Protein 3N7T (pdb70)

Secondary structure (DSSP, 8-state):
---SEEEEE------B-STTS-B--B-HHHHHHHHHHHHHTT-EEEEEESSS---B-SGGGSGGG--HHHHHHHT-SS-HHHHHHHH-PEEGGGS-GGG-SEEEE--STTHHHHGGG-HHHHHHHHHHHHTT-EEEEETTGGGGGGG-B-TTSSBTTTT-EE----HHHHHHTT-HHHHHHTTPPPHHHHHHHTT-EE---SSTTS--EEEETTEEEE-SGGGHHHHHHHHHHHHHHHHT-

Organism: Coccidioides immitis (NCBI:txid5501)

B-factor: mean 28.5, std 10.26, range [14.49, 68.51]

Sequence (241 aa):
PLPRKALLAITSAHPPFWPDGKRTGLFFSEALHPFNELTAAGFEVDVASETGTFGWDEHSLTQEYLSKEDEKVLHSEHNHFMEKMNKQVFKAGDLAPHDYGLMFVCGGHGALYDFPHAKHLQNIAQDIYKRGGVIGAVCHGPAMLPGIHDENGDSVIKDKTVTGFTTKGEIMIKVIDKMREDHLHTIADDMAQTANAEYVPPEDPWDDFCKVDGRIVTGANPQSATNTARDTIKVYEGIVNE

Foldseek 3Di:
DFALAEEEEFFAFWAQFAPVRFTKWFQQLLRVLLVVVSVVVPYHYAYEYQAQHIDHGPVSQDPVNADPVRVCQVPDDVDPSVCRNVPGYYNLQVDDLSNGQEYEFTDIPSCLVAQLPSVSVLVSVLVNVQVPGAYFYEASRCSNQQCNDHPVRAGPQAAEEFEHADPVVCVVSPRVVVCVVVVGDDSCVSCVVSNHHYDADPDRLDQDWDDTQRYIYTYHSSVSNVSSVVNVVNRVVVVVD

Nearest PDB structures (foldseek):
  3n7t-assembly1_A  TM=1.004E+00  e=3.143E-54  Coccidioides immitis
  4lru-assembly1_A  TM=9.770E-01  e=1.937E-34  Candida albicans SC5314
  4qyx-assembly1_A  TM=9.786E-01  e=2.075E-31  Saccharomyces cerevisiae
  1qvz-assembly1_B  TM=9.790E-01  e=3.889E-31  Saccharomyces cerevisiae
  1qvv-assembly1_D-2  TM=9.763E-01  e=9.376E-31  Saccharomyces cerevisiae

CATH classification: 3.40.50.880

Solvent-accessible surface area: 10320 Å² total; per-residue (Å²): 178,21,46,90,53,0,0,0,0,0,0,17,17,71,36,71,7,20,91,93,49,93,108,0,0,0,11,0,5,0,0,4,48,0,16,70,32,1,72,91,29,51,10,122,9,22,0,0,0,32,75,17,86,42,17,42,0,67,36,0,62,58,91,140,41,23,58,95,72,5,84,67,26,31,136,42,91,84,44,151,3,12,58,37,4,104,161,75,31,84,108,1,43,106,27,42,31,121,51,1,0,0,0,0,0,0,0,0,8,0,0,3,66,25,0,38,167,0,138,76,0,13,79,2,0,54,42,0,28,180,84,23,0,0,0,0,0,0,4,0,0,6,1,0,0,37,19,0,75,58,112,126,47,56,10,6,2,87,102,33,44,1,0,0,9,6,42,100,0,0,93,105,37,155,0,16,110,60,1,153,123,45,158,25,114,13,2,21,78,21,4,134,119,14,89,7,93,47,52,67,4,84,85,8,74,59,76,49,29,61,76,40,48,68,2,0,1,0,0,0,15,83,0,0,36,56,0,0,111,30,0,16,142,27,3,55,46,31,60,113,188

Structure (mmCIF, N/CA/C/O backbone):
data_3N7T
#
_entry.id   3N7T
#
_cell.length_a   89.410
_cell.length_b   89.410
_cell.length_c   107.010
_cell.angle_alpha   90.000
_cell.angle_beta   90.000
_cell.angle_gamma   90.000
#
_symmetry.space_group_name_H-M   'P 43 21 2'
#
loop_
_entity.id
_entity.type
_entity.pdbx_description
1 polymer 'Macrophage binding protein'
2 non-polymer 1,2-ETHANEDIOL
3 non-polymer 'CHLORIDE ION'
4 non-polymer 'PHOSPHATE ION'
5 water water
#
loop_
_atom_site.group_PDB
_atom_site.id
_atom_site.type_symbol
_atom_site.label_atom_id
_atom_site.label_alt_id
_atom_site.label_comp_id
_atom_site.label_asym_id
_atom_site.label_entity_id
_atom_site.label_seq_id
_atom_site.pdbx_PDB_ins_code
_atom_site.Cartn_x
_atom_site.Cartn_y
_atom_site.Cartn_z
_atom_site.occupancy
_atom_site.B_iso_or_equiv
_atom_site.auth_seq_id
_atom_site.auth_comp_id
_atom_site.auth_asym_id
_atom_site.auth_atom_id
_atom_site.pdbx_PDB_model_num
ATOM 1 N N . PRO A 1 7 ? 42.422 -8.653 43.522 1.00 41.70 3 PRO A N 1
ATOM 2 C CA . PRO A 1 7 ? 43.507 -7.660 43.392 1.00 40.79 3 PRO A CA 1
ATOM 3 C C . PRO A 1 7 ? 42.991 -6.387 42.709 1.00 38.35 3 PRO A C 1
ATOM 4 O O . PRO A 1 7 ? 42.355 -6.484 41.664 1.00 39.17 3 PRO A O 1
ATOM 8 N N . LEU A 1 8 ? 43.229 -5.217 43.300 1.00 35.75 4 LEU A N 1
ATOM 9 C CA . LEU A 1 8 ? 42.778 -3.963 42.693 1.00 32.65 4 LEU A CA 1
ATOM 10 C C . LEU A 1 8 ? 43.603 -3.648 41.459 1.00 30.81 4 LEU A C 1
ATOM 11 O O . LEU A 1 8 ? 44.823 -3.549 41.575 1.00 31.38 4 LEU A O 1
ATOM 16 N N . PRO A 1 9 ? 42.957 -3.468 40.286 1.00 28.77 5 PRO A N 1
ATOM 17 C CA . PRO A 1 9 ? 43.724 -3.163 39.060 1.00 27.44 5 PRO A CA 1
ATOM 18 C C . PRO A 1 9 ? 44.513 -1.847 39.175 1.00 26.15 5 PRO A C 1
ATOM 19 O O . PRO A 1 9 ? 44.043 -0.895 39.796 1.00 23.84 5 PRO A O 1
ATOM 23 N N . ARG A 1 10 ? 45.706 -1.810 38.586 1.00 25.08 6 ARG A N 1
ATOM 24 C CA . ARG A 1 10 ? 46.514 -0.609 38.572 1.00 24.76 6 ARG A CA 1
ATOM 25 C C . ARG A 1 10 ? 46.038 0.245 37.376 1.00 23.89 6 ARG A C 1
ATOM 26 O O . ARG A 1 10 ? 46.773 0.487 36.413 1.00 23.17 6 ARG A O 1
ATOM 34 N N . LYS A 1 11 ? 44.781 0.685 37.467 1.00 22.58 7 LYS A N 1
ATOM 35 C CA . LYS A 1 11 ? 44.111 1.446 36.412 1.00 22.03 7 LYS A CA 1
ATOM 36 C C . LYS A 1 11 ? 43.195 2.448 37.109 1.00 21.00 7 LYS A C 1
ATOM 37 O O . LYS A 1 11 ? 42.448 2.092 38.044 1.00 20.67 7 LYS A O 1
ATOM 43 N N . ALA A 1 12 ? 43.278 3.693 36.668 1.00 19.22 8 ALA A N 1
ATOM 44 C CA . ALA A 1 12 ? 42.624 4.796 37.337 1.00 19.62 8 ALA A CA 1
ATOM 45 C C . ALA A 1 12 ? 41.555 5.417 36.445 1.00 19.35 8 ALA A C 1
ATOM 46 O O . ALA A 1 12 ? 41.713 5.482 35.211 1.00 20.24 8 ALA A O 1
ATOM 48 N N . LEU A 1 13 ? 40.483 5.889 37.073 1.00 18.42 9 LEU A N 1
ATOM 49 C CA . LEU A 1 13 ? 39.452 6.673 36.371 1.00 18.55 9 LEU A CA 1
ATOM 50 C C . LEU A 1 13 ? 39.653 8.133 36.786 1.00 18.09 9 LEU A C 1
ATOM 51 O O . LEU A 1 13 ? 39.517 8.475 37.975 1.00 17.23 9 LEU A O 1
ATOM 56 N N . LEU A 1 14 ? 40.009 8.976 35.814 1.00 17.93 10 LEU A N 1
ATOM 57 C CA . LEU A 1 14 ? 40.156 10.411 36.039 1.00 17.70 10 LEU A CA 1
ATOM 58 C C . LEU A 1 14 ? 38.805 11.037 35.710 1.00 17.93 10 LEU A C 1
ATOM 59 O O . LEU A 1 14 ? 38.417 11.104 34.536 1.00 17.06 10 LEU A O 1
ATOM 64 N N . ALA A 1 15 ? 38.067 11.440 36.750 1.00 17.51 11 ALA A N 1
ATOM 65 C CA . ALA A 1 15 ? 36.719 11.974 36.602 1.00 17.03 11 ALA A CA 1
ATOM 66 C C . ALA A 1 15 ? 36.756 13.494 36.422 1.00 17.38 11 ALA A C 1
ATOM 67 O O . ALA A 1 15 ? 37.386 14.221 37.222 1.00 16.95 11 ALA A O 1
ATOM 69 N N . ILE A 1 16 ? 36.041 13.981 35.411 1.00 16.39 12 ILE A N 1
ATOM 70 C CA . ILE A 1 16 ? 36.063 15.422 35.089 1.00 16.64 12 ILE A CA 1
ATOM 71 C C . ILE A 1 16 ? 34.634 15.951 34.987 1.00 16.69 12 ILE A C 1
ATOM 72 O O . ILE A 1 16 ? 33.722 15.219 34.605 1.00 16.59 12 ILE A O 1
ATOM 77 N N . THR A 1 17 ? 34.447 17.222 35.335 1.00 17.25 13 THR A N 1
ATOM 78 C CA . THR A 1 17 ? 33.159 17.873 35.172 1.00 18.16 13 THR A CA 1
ATOM 79 C C . THR A 1 17 ? 32.779 18.012 33.684 1.00 19.72 13 THR A C 1
ATOM 80 O O . THR A 1 17 ? 33.648 18.182 32.822 1.00 19.53 13 THR A O 1
ATOM 84 N N . SER A 1 18 ? 31.474 17.916 33.416 1.00 20.90 14 SER A N 1
ATOM 85 C CA . SER A 1 18 ? 30.902 18.095 32.096 1.00 22.54 14 SER A CA 1
ATOM 86 C C . SER A 1 18 ? 30.267 19.478 31.963 1.00 23.53 14 SER A C 1
ATOM 87 O O . SER A 1 18 ? 29.791 19.836 30.888 1.00 24.43 14 SER A O 1
ATOM 90 N N . ALA A 1 19 ? 30.263 20.245 33.049 1.00 23.61 15 ALA A N 1
ATOM 91 C CA . ALA A 1 19 ? 29.639 21.564 33.045 1.00 24.72 15 ALA A CA 1
ATOM 92 C C . ALA A 1 19 ? 30.667 22.659 32.712 1.00 25.53 15 ALA A C 1
ATOM 93 O O . ALA A 1 19 ? 31.818 22.600 33.154 1.00 23.75 15 ALA A O 1
ATOM 95 N N . HIS A 1 20 ? 30.253 23.646 31.912 1.00 26.62 16 HIS A N 1
ATOM 96 C CA . HIS A 1 20 ? 31.134 24.751 31.582 1.00 28.14 16 HIS A CA 1
ATOM 97 C C . HIS A 1 20 ? 30.372 26.061 31.283 1.00 29.00 16 HIS A C 1
ATOM 98 O O . HIS A 1 20 ? 30.516 26.637 30.200 1.00 29.69 16 HIS A O 1
ATOM 105 N N . PRO A 1 21 ? 29.526 26.520 32.229 1.00 28.97 17 PRO A N 1
ATOM 106 C CA . PRO A 1 21 ? 28.739 27.725 31.930 1.00 29.60 17 PRO A CA 1
ATOM 107 C C . PRO A 1 21 ? 29.557 29.004 32.112 1.00 30.12 17 PRO A C 1
ATOM 108 O O . PRO A 1 21 ? 30.582 28.968 32.795 1.00 29.31 17 PRO A O 1
ATOM 112 N N . PRO A 1 22 ? 29.109 30.134 31.513 1.00 31.23 18 PRO A N 1
ATOM 113 C CA . PRO A 1 22 ? 29.628 31.446 31.949 1.00 31.72 18 PRO A CA 1
ATOM 114 C C . PRO A 1 22 ? 29.533 31.534 33.474 1.00 30.56 18 PRO A C 1
ATOM 115 O O . PRO A 1 22 ? 28.506 31.146 34.047 1.00 30.68 18 PRO A O 1
ATOM 119 N N . PHE A 1 23 ? 30.583 32.016 34.137 1.00 30.03 19 PHE A N 1
ATOM 120 C CA . PHE A 1 23 ? 30.682 31.845 35.603 1.00 28.63 19 PHE A CA 1
ATOM 121 C C . PHE A 1 23 ? 31.410 32.985 36.300 1.00 29.68 19 PHE A C 1
ATOM 122 O O . PHE A 1 23 ? 30.917 33.525 37.294 1.00 29.69 19 PHE A O 1
ATOM 130 N N . TRP A 1 24 ? 32.594 33.326 35.788 1.00 30.18 20 TRP A N 1
ATOM 131 C CA . TRP A 1 24 ? 33.472 34.308 36.422 1.00 31.82 20 TRP A CA 1
ATOM 132 C C . TRP A 1 24 ? 32.935 35.749 36.224 1.00 33.83 20 TRP A C 1
ATOM 133 O O . TRP A 1 24 ? 32.188 35.994 35.274 1.00 33.76 20 TRP A O 1
ATOM 144 N N . PRO A 1 25 ? 33.321 36.690 37.111 1.00 35.20 21 PRO A N 1
ATOM 145 C CA . PRO A 1 25 ? 32.855 38.101 36.989 1.00 38.11 21 PRO A CA 1
ATOM 146 C C . PRO A 1 25 ? 33.239 38.788 35.664 1.00 40.32 21 PRO A C 1
ATOM 147 O O . PRO A 1 25 ? 32.497 39.645 35.200 1.00 41.90 21 PRO A O 1
ATOM 151 N N . ASP A 1 26 ? 34.358 38.397 35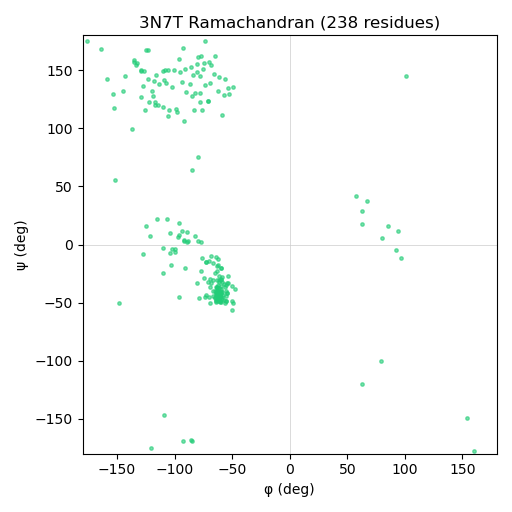.045 1.00 40.69 22 ASP A N 1
ATOM 152 C CA . ASP A 1 26 ? 34.719 38.948 33.744 1.00 42.51 22 ASP A CA 1
ATOM 153 C C . ASP A 1 26 ? 33.942 38.295 32.601 1.00 42.45 22 ASP A C 1
ATOM 154 O O . ASP A 1 26 ? 34.190 38.601 31.450 1.00 43.85 22 ASP A O 1
ATOM 159 N N . GLY A 1 27 ? 33.020 37.387 32.917 1.00 40.98 23 GLY A N 1
ATOM 160 C CA . GLY A 1 27 ? 32.177 36.749 31.901 1.00 40.10 23 GLY A CA 1
ATOM 161 C C . GLY A 1 27 ? 32.655 35.383 31.402 1.00 38.98 23 GLY A C 1
ATOM 162 O O . GLY A 1 27 ? 31.909 34.678 30.715 1.00 38.50 23 GLY A O 1
ATOM 163 N N . LYS A 1 28 ? 33.889 35.007 31.747 1.00 37.59 24 LYS A N 1
ATOM 164 C CA . LYS A 1 28 ? 34.505 33.760 31.238 1.00 36.51 24 LYS A CA 1
ATOM 165 C C . LYS A 1 28 ? 33.818 32.516 31.788 1.00 34.31 24 LYS A C 1
ATOM 166 O O . LYS A 1 28 ? 33.227 32.558 32.874 1.00 32.62 24 LYS A O 1
ATOM 172 N N . ARG A 1 29 ? 33.910 31.417 31.036 1.00 32.89 25 ARG A N 1
ATOM 173 C CA . ARG A 1 29 ? 33.297 30.152 31.431 1.00 31.82 25 ARG A CA 1
ATOM 174 C C . ARG A 1 29 ? 34.159 29.409 32.441 1.00 29.79 25 ARG A C 1
ATOM 175 O O . ARG A 1 29 ? 35.392 29.510 32.422 1.00 29.37 25 ARG A O 1
ATOM 183 N N . THR A 1 30 ? 33.499 28.667 33.318 1.00 27.65 26 THR A N 1
ATOM 184 C CA . THR A 1 30 ? 34.203 27.708 34.136 1.00 25.87 26 THR A CA 1
ATOM 185 C C . THR A 1 30 ? 34.153 26.364 33.391 1.00 24.85 26 THR A C 1
ATOM 186 O O . THR A 1 30 ? 33.792 26.317 32.204 1.00 25.25 26 THR A O 1
ATOM 190 N N . GLY A 1 31 ? 34.556 25.291 34.071 1.00 23.66 27 GLY A N 1
ATOM 191 C CA . GLY A 1 31 ? 34.739 23.976 33.456 1.00 21.86 27 GLY A CA 1
ATOM 192 C C . GLY A 1 31 ? 35.760 23.197 34.259 1.00 21.53 27 GLY A C 1
ATOM 193 O O . GLY A 1 31 ? 35.875 23.383 35.481 1.00 21.43 27 GLY A O 1
ATOM 194 N N . LEU A 1 32 ? 36.498 22.330 33.573 1.00 20.77 28 LEU A N 1
ATOM 195 C CA . LEU A 1 32 ? 37.543 21.519 34.186 1.00 19.94 28 LEU A CA 1
ATOM 196 C C . LEU A 1 32 ? 38.790 22.390 34.384 1.00 20.65 28 LEU A C 1
ATOM 197 O O . LEU A 1 32 ? 39.231 23.062 33.442 1.00 21.33 28 LEU A O 1
ATOM 202 N N . PHE A 1 33 ? 39.361 22.377 35.584 1.00 20.39 29 PHE A N 1
ATOM 203 C CA . PHE A 1 33 ? 40.577 23.128 35.837 1.00 20.82 29 PHE A CA 1
ATOM 204 C C . PHE A 1 33 ? 41.790 22.410 35.235 1.00 20.96 29 PHE A C 1
ATOM 205 O O . PHE A 1 33 ? 42.120 21.299 35.659 1.00 20.14 29 PHE A O 1
ATOM 213 N N . PHE A 1 34 ? 42.447 23.042 34.255 1.00 20.82 30 PHE A N 1
ATOM 214 C CA . PHE A 1 34 ? 43.488 22.375 33.443 1.00 21.57 30 PHE A CA 1
ATOM 215 C C . PHE A 1 34 ? 44.580 21.640 34.253 1.00 21.67 30 PHE A C 1
ATOM 216 O O . PHE A 1 34 ? 44.813 20.434 34.053 1.00 20.12 30 PHE A O 1
ATOM 224 N N . SER A 1 35 ? 45.258 22.365 35.151 1.00 22.08 31 SER A N 1
ATOM 225 C CA . SER A 1 35 ? 46.361 21.761 35.905 1.00 22.92 31 SER A CA 1
ATOM 226 C C . SER A 1 35 ? 45.867 20.643 36.830 1.00 22.29 31 SER A C 1
ATOM 227 O O . SER A 1 35 ? 46.642 19.759 37.192 1.00 21.27 31 SER A O 1
ATOM 230 N N . GLU A 1 36 ? 44.586 20.693 37.217 1.00 21.56 32 GLU A N 1
ATOM 231 C CA . GLU A 1 36 ? 44.024 19.643 38.102 1.00 21.31 32 GLU A CA 1
ATOM 232 C C . GLU A 1 36 ? 43.732 18.315 37.391 1.00 20.85 32 GLU A C 1
ATOM 233 O O . GLU A 1 36 ? 43.447 17.303 38.059 1.00 21.01 32 GLU A O 1
ATOM 239 N N . ALA A 1 37 ? 43.778 18.318 36.055 1.00 20.07 33 ALA A N 1
ATOM 240 C CA . ALA A 1 37 ? 43.732 17.077 35.274 1.00 19.69 33 ALA A CA 1
ATOM 241 C C . ALA A 1 37 ? 45.142 16.626 34.916 1.00 19.78 33 ALA A C 1
ATOM 242 O O . ALA A 1 37 ? 45.486 15.444 35.062 1.00 18.69 33 ALA A O 1
ATOM 244 N N . LEU A 1 38 ? 45.956 17.574 34.461 1.00 19.69 34 LEU A N 1
ATOM 245 C CA . LEU A 1 38 ? 47.299 17.255 33.984 1.00 21.05 34 LEU A CA 1
ATOM 246 C C . LEU A 1 38 ? 48.220 16.707 35.073 1.00 21.06 34 LEU A C 1
ATOM 247 O O . LEU A 1 38 ? 48.899 15.702 34.854 1.00 21.04 34 LEU A O 1
ATOM 252 N N . HIS A 1 39 ? 48.270 17.379 36.222 1.00 21.42 35 HIS A N 1
ATOM 253 C CA . HIS A 1 39 ? 49.199 16.960 37.288 1.00 22.73 35 HIS A CA 1
ATOM 254 C C . HIS A 1 39 ? 48.874 15.576 37.844 1.00 21.21 35 HIS A C 1
ATOM 255 O O . HIS A 1 39 ? 49.772 14.762 37.989 1.00 22.22 35 HIS A O 1
ATOM 262 N N . PRO A 1 40 ? 47.596 15.304 38.179 1.00 20.15 36 PRO A N 1
ATOM 263 C CA . PRO A 1 40 ? 47.274 13.931 38.593 1.00 20.04 36 PRO A CA 1
ATOM 264 C C . PRO A 1 40 ? 47.532 12.899 37.484 1.00 19.71 36 PRO A C 1
ATOM 265 O O . PRO A 1 40 ? 48.016 11.820 37.771 1.00 19.23 36 PRO A O 1
ATOM 269 N N . PHE A 1 41 ? 47.202 13.225 36.238 1.00 19.98 37 PHE A N 1
ATOM 270 C CA . PHE A 1 41 ? 47.530 12.317 35.123 1.00 20.58 37 PHE A CA 1
ATOM 271 C C . PHE A 1 41 ? 49.030 11.981 35.093 1.00 20.96 37 PHE A C 1
ATOM 272 O O . PHE A 1 41 ? 49.397 10.827 34.887 1.00 21.03 37 PHE A O 1
ATOM 280 N N . ASN A 1 42 ? 49.879 12.993 35.270 1.00 21.57 38 ASN A N 1
ATOM 281 C CA . ASN A 1 42 ? 51.328 12.790 35.269 1.00 23.24 38 ASN A CA 1
ATOM 282 C C . ASN A 1 42 ? 51.786 11.884 36.422 1.00 23.29 38 ASN A C 1
ATOM 283 O O . ASN A 1 42 ? 52.593 10.962 36.217 1.00 22.88 38 ASN A O 1
ATOM 288 N N . GLU A 1 43 ? 51.241 12.134 37.616 1.00 22.07 39 GLU A N 1
ATOM 289 C CA . GLU A 1 43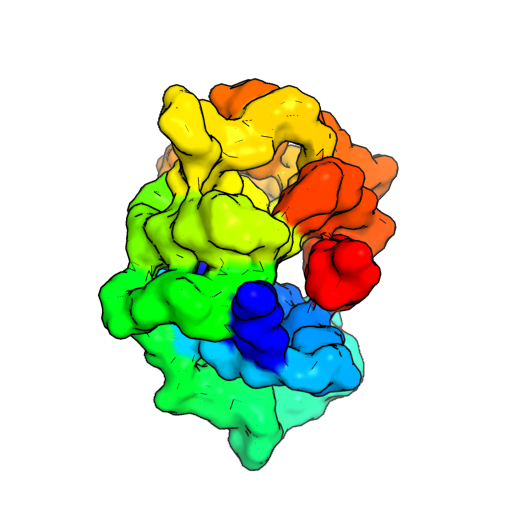 ? 51.584 11.323 38.791 1.00 22.24 39 GLU A CA 1
ATOM 290 C C . GLU A 1 43 ? 51.112 9.872 38.634 1.00 21.43 39 GLU A C 1
ATOM 291 O O . GLU A 1 43 ? 51.862 8.929 38.953 1.00 20.88 39 GLU A O 1
ATOM 297 N N . LEU A 1 44 ? 49.872 9.696 38.171 1.00 19.82 40 LEU A N 1
ATOM 298 C CA . LEU A 1 44 ? 49.337 8.342 37.945 1.00 20.37 40 LEU A CA 1
ATOM 299 C C . LEU A 1 44 ? 50.178 7.568 36.913 1.00 21.73 40 LEU A C 1
ATOM 300 O O . LEU A 1 44 ? 50.522 6.403 37.131 1.00 21.61 40 LEU A O 1
ATOM 305 N N . THR A 1 45 ? 50.504 8.237 35.798 1.00 22.83 41 THR A N 1
ATOM 306 C CA . THR A 1 45 ? 51.329 7.654 34.720 1.00 25.00 41 THR A CA 1
ATOM 307 C C . THR A 1 45 ? 52.719 7.278 35.252 1.00 25.30 41 THR A C 1
ATOM 308 O O . THR A 1 45 ? 53.159 6.149 35.056 1.00 25.28 41 THR A O 1
ATOM 312 N N . ALA A 1 46 ? 53.369 8.202 35.976 1.00 25.71 42 ALA A N 1
ATOM 313 C CA . ALA A 1 46 ? 54.683 7.925 36.586 1.00 27.43 42 AL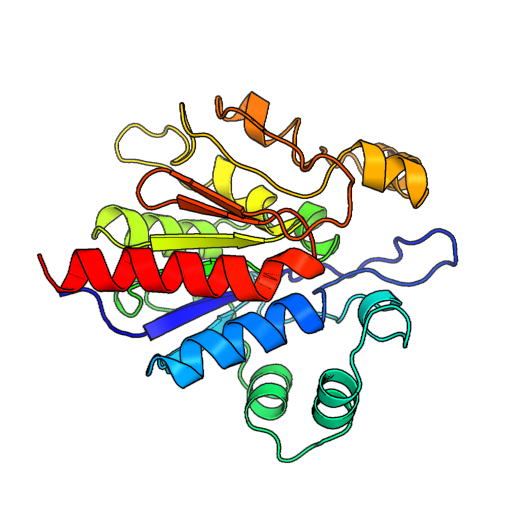A A CA 1
ATOM 314 C C . ALA A 1 46 ? 54.658 6.741 37.547 1.00 27.54 42 ALA A C 1
ATOM 315 O O . ALA A 1 46 ? 55.657 6.052 37.685 1.00 28.90 42 ALA A O 1
ATOM 317 N N . ALA A 1 47 ? 53.510 6.466 38.161 1.00 26.59 43 ALA A N 1
ATOM 318 C CA . ALA A 1 47 ? 53.401 5.337 39.076 1.00 26.54 43 ALA A CA 1
ATOM 319 C C . ALA A 1 47 ? 52.902 4.067 38.372 1.00 26.74 43 ALA A C 1
ATOM 320 O O . ALA A 1 47 ? 52.543 3.106 39.035 1.00 27.60 43 ALA A O 1
ATOM 322 N N . GLY A 1 48 ? 52.855 4.066 37.039 1.00 26.37 44 GLY A N 1
ATOM 323 C CA . GLY A 1 48 ? 52.527 2.842 36.298 1.00 25.50 44 GLY A CA 1
ATOM 324 C C . GLY A 1 48 ? 51.045 2.540 36.090 1.00 24.99 44 GLY A C 1
ATOM 325 O O . GLY A 1 48 ? 50.700 1.402 35.746 1.00 24.54 44 GLY A O 1
ATOM 326 N N . PHE A 1 49 ? 50.170 3.535 36.299 1.00 23.29 45 PHE A N 1
ATOM 327 C CA . PHE A 1 49 ? 48.723 3.344 36.105 1.00 22.67 45 PHE A CA 1
ATOM 328 C C . PHE A 1 49 ? 48.345 3.602 34.657 1.00 23.28 45 PHE A C 1
ATOM 329 O O . PHE A 1 49 ? 48.798 4.572 34.061 1.00 22.49 45 PHE A O 1
ATOM 337 N N . GLU A 1 50 ? 47.471 2.761 34.120 1.00 23.23 46 GLU A N 1
ATOM 338 C CA . GLU A 1 50 ? 46.709 3.149 32.946 1.00 24.07 46 GLU A CA 1
ATOM 339 C C . GLU A 1 50 ? 45.578 4.080 33.406 1.00 22.43 46 GLU A C 1
ATOM 340 O O . GLU A 1 50 ? 45.056 3.926 34.516 1.00 21.79 46 GLU A O 1
ATOM 346 N N . VAL A 1 51 ? 45.232 5.057 32.580 1.00 21.18 47 VAL A N 1
ATOM 347 C CA . VAL A 1 51 ? 44.258 6.085 32.973 1.00 20.37 47 VAL A CA 1
ATOM 348 C C . VAL A 1 51 ? 43.175 6.212 31.893 1.00 20.42 47 VAL A C 1
ATOM 349 O O . VAL A 1 51 ? 43.507 6.369 30.697 1.00 21.03 47 VAL A O 1
ATOM 353 N N . ASP A 1 52 ? 41.902 6.110 32.297 1.00 19.43 48 ASP A N 1
ATOM 354 C CA . ASP A 1 52 ? 40.777 6.515 31.432 1.00 19.36 48 ASP A CA 1
ATOM 355 C C . ASP A 1 52 ? 40.166 7.817 31.961 1.00 19.22 48 ASP A C 1
ATOM 356 O O . ASP A 1 52 ? 39.981 7.981 33.176 1.00 19.74 48 ASP A O 1
ATOM 361 N N . VAL A 1 53 ? 39.816 8.726 31.055 1.00 18.80 49 VAL A N 1
ATOM 362 C CA . VAL A 1 53 ? 39.148 9.972 31.439 1.00 18.39 49 VAL A CA 1
ATOM 363 C C . VAL A 1 53 ? 37.644 9.847 31.130 1.00 19.07 49 VAL A C 1
ATOM 364 O O . VAL A 1 53 ? 37.265 9.385 30.043 1.00 19.10 49 VAL A O 1
ATOM 368 N N . ALA A 1 54 ? 36.782 10.278 32.057 1.00 18.13 50 ALA A N 1
ATOM 369 C CA . ALA A 1 54 ? 35.342 10.234 31.815 1.00 18.03 50 ALA A CA 1
ATOM 370 C C . ALA A 1 54 ? 34.635 11.433 32.418 1.00 18.07 50 ALA A C 1
ATOM 371 O O . ALA A 1 54 ? 34.999 11.899 33.509 1.00 18.13 50 ALA A O 1
ATOM 373 N N . SER A 1 55 ? 33.594 11.902 31.732 1.00 18.14 51 SER A N 1
ATOM 374 C CA . SER A 1 55 ? 32.643 12.834 32.345 1.00 18.87 51 SER A CA 1
ATOM 375 C C . SER A 1 55 ? 31.254 12.199 32.237 1.00 20.19 51 SER A C 1
ATOM 376 O O . SER A 1 55 ? 31.058 11.211 31.486 1.00 20.74 51 SER A O 1
ATOM 379 N N . GLU A 1 56 ? 30.290 12.766 32.960 1.00 20.80 52 GLU A N 1
ATOM 380 C CA . GLU A 1 56 ? 28.942 12.233 32.980 1.00 23.22 52 GLU A CA 1
ATOM 381 C C . GLU A 1 56 ? 28.307 12.195 31.560 1.00 24.16 52 GLU A C 1
ATOM 382 O O . GLU A 1 56 ? 27.550 11.269 31.233 1.00 25.42 52 GLU A O 1
ATOM 388 N N . THR A 1 57 ? 28.667 13.152 30.695 1.00 24.13 53 THR A N 1
ATOM 389 C CA . THR A 1 57 ? 28.104 13.237 29.336 1.00 24.62 53 THR A CA 1
ATOM 390 C C . THR A 1 57 ? 29.064 12.735 28.254 1.00 24.27 53 THR A C 1
ATOM 391 O O . THR A 1 57 ? 28.655 12.463 27.137 1.00 24.93 53 THR A O 1
ATOM 395 N N . GLY A 1 58 ? 30.348 12.634 28.580 1.00 23.28 54 GLY A N 1
ATOM 396 C CA . GLY A 1 58 ? 31.366 12.357 27.580 1.00 21.94 54 GLY A CA 1
ATOM 397 C C . GLY A 1 58 ? 32.018 13.585 26.975 1.00 22.47 54 GLY A C 1
ATOM 398 O O . GLY A 1 58 ? 32.946 13.457 26.173 1.00 22.06 54 GLY A O 1
ATOM 399 N N . THR A 1 59 ? 31.537 14.776 27.337 1.00 22.35 55 THR A N 1
ATOM 400 C CA . THR A 1 59 ? 32.122 16.035 26.855 1.00 23.49 55 THR A CA 1
ATOM 401 C C . THR A 1 59 ? 32.513 16.923 28.059 1.00 23.28 55 THR A C 1
ATOM 402 O O . THR A 1 59 ? 32.103 16.649 29.212 1.00 22.73 55 THR A O 1
ATOM 406 N N . PHE A 1 60 ? 33.280 17.981 27.796 1.00 22.88 56 PHE A N 1
ATOM 407 C CA . PHE A 1 60 ? 33.726 18.917 28.836 1.00 22.88 56 PHE A CA 1
ATOM 408 C C . PHE A 1 60 ? 34.225 20.206 28.170 1.00 23.68 56 PHE A C 1
ATOM 409 O O . PHE A 1 60 ? 34.419 20.238 26.959 1.00 23.61 56 PHE A O 1
ATOM 417 N N . GLY A 1 61 ? 34.447 21.251 28.965 1.00 24.02 57 GLY A N 1
ATOM 418 C CA . GLY A 1 61 ? 35.228 22.390 28.495 1.00 24.75 57 GLY A CA 1
ATOM 419 C C . GLY A 1 61 ? 36.227 22.746 29.584 1.00 24.95 57 GLY A C 1
ATOM 420 O O . GLY A 1 61 ? 35.987 22.460 30.754 1.00 23.50 57 GLY A O 1
ATOM 421 N N . TRP A 1 62 ? 37.342 23.372 29.197 1.00 25.32 58 TRP A N 1
ATOM 422 C CA . TRP A 1 62 ? 38.322 23.863 30.146 1.00 24.91 58 TRP A CA 1
ATOM 423 C C . TRP A 1 62 ? 37.813 25.123 30.858 1.00 25.78 58 TRP A C 1
ATOM 424 O O . TRP A 1 62 ? 37.247 26.035 30.220 1.00 26.28 58 TRP A O 1
ATOM 435 N N . ASP A 1 63 ? 38.031 25.207 32.170 1.00 24.44 59 ASP A N 1
ATOM 436 C CA . ASP A 1 63 ? 37.845 26.488 32.864 1.00 25.44 59 ASP A CA 1
ATOM 437 C C . ASP A 1 63 ? 38.750 27.531 32.202 1.00 27.23 59 ASP A C 1
ATOM 438 O O . ASP A 1 63 ? 39.947 27.300 32.032 1.00 26.89 59 ASP A O 1
ATOM 443 N N . GLU A 1 64 ? 38.184 28.674 31.821 1.00 29.04 60 GLU A N 1
ATOM 444 C CA . GLU A 1 64 ? 38.960 29.665 31.043 1.00 31.40 60 GLU A CA 1
ATOM 445 C C . GLU A 1 64 ? 40.038 30.360 31.872 1.00 31.75 60 GLU A C 1
ATOM 446 O O . GLU A 1 64 ? 41.104 30.662 31.348 1.00 33.12 60 GLU A O 1
ATOM 452 N N . HIS A 1 65 ? 39.802 30.553 33.169 1.00 31.45 61 HIS A N 1
ATOM 453 C CA . HIS A 1 65 ? 40.855 31.107 34.049 1.00 32.48 61 HIS A CA 1
ATOM 454 C C . HIS A 1 65 ? 42.023 30.138 34.207 1.00 32.12 61 HIS A C 1
ATOM 455 O O . HIS A 1 65 ? 43.173 30.576 34.359 1.00 33.17 61 HIS A O 1
ATOM 462 N N . SER A 1 66 ? 41.739 28.831 34.132 1.00 30.12 62 SER A N 1
ATOM 463 C CA . SER A 1 66 ? 42.781 27.802 34.280 1.00 29.01 62 SER A CA 1
ATOM 464 C C . SER A 1 66 ? 43.737 27.780 33.077 1.00 30.02 62 SER A C 1
ATOM 465 O O . SER A 1 66 ? 44.812 27.183 33.143 1.00 29.61 62 SER A O 1
ATOM 468 N N . LEU A 1 67 ? 43.339 28.442 31.994 1.00 31.68 63 LEU A N 1
ATOM 469 C CA . LEU A 1 67 ? 44.167 28.537 30.788 1.00 34.17 63 LEU A CA 1
ATOM 470 C C . LEU A 1 67 ? 44.978 29.848 30.719 1.00 36.64 63 LEU A C 1
ATOM 471 O O . LEU A 1 67 ? 45.616 30.115 29.703 1.00 38.29 63 LEU A O 1
ATOM 476 N N . THR A 1 68 ? 44.946 30.652 31.781 1.00 37.68 64 THR A N 1
ATOM 477 C CA . THR A 1 68 ? 45.719 31.898 31.832 1.00 40.34 64 THR A CA 1
ATOM 478 C C . THR A 1 68 ? 47.052 31.690 32.560 1.00 41.59 64 THR A C 1
ATOM 479 O O . THR A 1 68 ? 47.204 30.741 33.349 1.00 40.10 64 THR A O 1
ATOM 483 N N . GLN A 1 69 ? 48.005 32.590 32.309 1.00 43.95 65 GLN A N 1
ATOM 484 C CA . GLN A 1 69 ? 49.355 32.498 32.885 1.00 45.69 65 GLN A CA 1
ATOM 485 C C . GLN A 1 69 ? 49.341 32.452 34.414 1.00 45.68 65 GLN A C 1
ATOM 486 O O . GLN A 1 69 ? 50.181 31.789 35.015 1.00 46.32 65 GLN A O 1
ATOM 488 N N . GLU A 1 70 ? 48.392 33.143 35.035 1.00 46.15 66 GLU A N 1
ATOM 489 C CA . GLU A 1 70 ? 48.219 33.077 36.485 1.00 47.10 66 GLU A CA 1
ATOM 490 C C . GLU A 1 70 ? 48.076 31.639 37.002 1.00 45.68 66 GLU A C 1
ATOM 491 O O . GLU A 1 70 ? 48.397 31.379 38.155 1.00 45.18 66 GLU A O 1
ATOM 497 N N . TYR A 1 71 ? 47.583 30.717 36.166 1.00 44.75 67 TYR A N 1
ATOM 498 C CA . TYR A 1 71 ? 47.328 29.346 36.625 1.00 43.21 67 TYR A CA 1
ATOM 499 C C . TYR A 1 71 ? 48.069 28.245 35.864 1.00 42.81 67 TYR A C 1
ATOM 500 O O . TYR A 1 71 ? 47.815 27.057 36.094 1.00 40.90 67 TYR A O 1
ATOM 509 N N . LEU A 1 72 ? 48.981 28.636 34.975 1.00 43.64 68 LEU A N 1
ATOM 510 C CA . LEU A 1 72 ? 49.776 27.682 34.194 1.00 44.59 68 LEU A CA 1
ATOM 511 C C . LEU A 1 72 ? 51.253 27.853 34.484 1.00 45.98 68 LEU A C 1
ATOM 512 O O . LEU A 1 72 ? 51.774 28.952 34.385 1.00 47.59 68 LEU A O 1
ATOM 517 N N . SER A 1 73 ? 51.936 26.771 34.822 1.00 46.22 69 SER A N 1
ATOM 518 C CA . SER A 1 73 ? 53.389 26.798 34.916 1.00 47.45 69 SER A CA 1
ATOM 519 C C . SER A 1 73 ? 53.951 26.845 33.506 1.00 48.74 69 SER A C 1
ATOM 520 O O . SER A 1 73 ? 53.191 26.783 32.523 1.00 48.32 69 SER A O 1
ATOM 523 N N . LYS A 1 74 ? 55.278 26.971 33.402 1.00 49.47 70 LYS A N 1
ATOM 524 C CA . LYS A 1 74 ? 55.945 26.938 32.105 1.00 49.97 70 LYS A CA 1
ATOM 525 C C . LYS A 1 74 ? 55.718 25.571 31.457 1.00 48.21 70 LYS A C 1
ATOM 526 O O . LYS A 1 74 ? 55.336 25.492 30.293 1.00 48.56 70 LYS A O 1
ATOM 528 N N . GLU A 1 75 ? 55.941 24.502 32.217 1.00 46.89 71 GLU A N 1
ATOM 529 C CA . GLU A 1 75 ? 55.657 23.145 31.725 1.00 45.61 71 GLU A CA 1
ATOM 530 C C . GLU A 1 75 ? 54.168 22.978 31.291 1.00 43.79 71 GLU A C 1
ATOM 531 O O . GLU A 1 75 ? 53.914 22.497 30.188 1.00 44.09 71 GLU A O 1
ATOM 533 N N . ASP A 1 76 ? 53.213 23.419 32.124 1.00 42.50 72 ASP A N 1
ATOM 534 C CA . ASP A 1 76 ? 51.764 23.364 31.787 1.00 40.94 72 ASP A CA 1
ATOM 535 C C . ASP A 1 76 ? 51.445 23.959 30.406 1.00 41.46 72 ASP A C 1
ATOM 536 O O . ASP A 1 76 ? 50.729 23.345 29.597 1.00 40.01 72 ASP A O 1
ATOM 541 N N . GLU A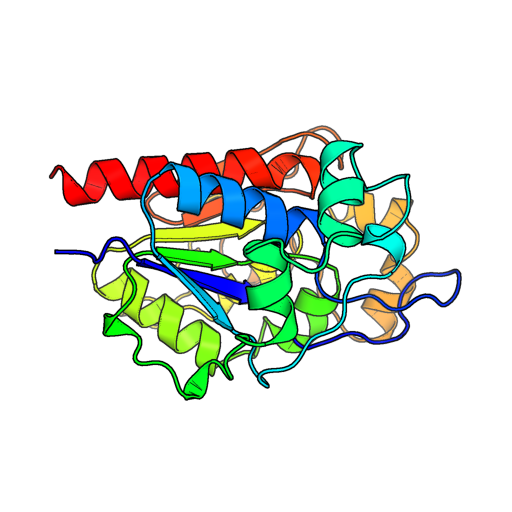 1 77 ? 51.971 25.156 30.139 1.00 42.59 73 GLU A N 1
ATOM 542 C CA . GLU A 1 77 ? 51.698 25.852 28.869 1.00 44.21 73 GLU A CA 1
ATOM 543 C C . GLU A 1 77 ? 52.229 25.094 27.657 1.00 43.40 73 GLU A C 1
ATOM 544 O O . GLU A 1 77 ? 51.559 25.018 26.627 1.00 43.43 73 GLU A O 1
ATOM 550 N N . LYS A 1 78 ? 53.419 24.517 27.790 1.00 43.57 74 LYS A N 1
ATOM 551 C CA . LYS A 1 78 ? 54.012 23.693 26.723 1.00 43.28 74 LYS A CA 1
ATOM 552 C C . LYS A 1 78 ? 53.139 22.476 26.413 1.00 41.59 74 LYS A C 1
ATOM 553 O O . LYS A 1 78 ? 52.915 22.143 25.242 1.00 41.46 74 LYS A O 1
ATOM 555 N N . VAL A 1 79 ? 52.632 21.813 27.457 1.00 39.62 75 VAL A N 1
ATOM 556 C CA . VAL A 1 79 ? 51.690 20.705 27.238 1.00 37.00 75 VAL A CA 1
ATOM 557 C C . VAL A 1 79 ? 50.439 21.218 26.511 1.00 37.35 75 VAL A C 1
ATOM 558 O O . VAL A 1 79 ? 50.013 20.636 25.514 1.00 36.27 75 VAL A O 1
ATOM 562 N N . LEU A 1 80 ? 49.865 22.313 27.008 1.00 38.71 76 LEU A N 1
ATOM 563 C CA . LEU A 1 80 ? 48.614 22.833 26.451 1.00 40.63 76 LEU A CA 1
ATOM 564 C C . LEU A 1 80 ? 48.700 23.085 24.931 1.00 43.85 76 LEU A C 1
ATOM 565 O O . LEU A 1 80 ? 47.777 22.751 24.179 1.00 43.73 76 LEU A O 1
ATOM 570 N N . HIS A 1 81 ? 49.828 23.639 24.486 1.00 47.40 77 HIS A N 1
ATOM 571 C CA . HIS A 1 81 ? 50.002 24.002 23.081 1.00 51.29 77 HIS A CA 1
ATOM 572 C C . HIS A 1 81 ? 50.733 22.923 22.283 1.00 52.52 77 HIS A C 1
ATOM 573 O O . HIS A 1 81 ? 51.240 23.194 21.200 1.00 54.09 77 HIS A O 1
ATOM 580 N N . SER A 1 82 ? 50.781 21.703 22.805 1.00 52.50 78 SER A N 1
ATOM 581 C CA . SER A 1 82 ? 51.417 20.580 22.093 1.00 53.82 78 SER A CA 1
ATOM 582 C C . SER A 1 82 ? 50.402 19.534 21.598 1.00 54.02 78 SER A C 1
ATOM 583 O O . SER A 1 82 ? 49.716 18.885 22.407 1.00 53.69 78 SER A O 1
ATOM 586 N N . GLU A 1 83 ? 50.324 19.333 20.283 1.00 55.35 79 GLU A N 1
ATOM 587 C CA . GLU A 1 83 ? 49.358 18.362 19.711 1.00 54.91 79 GLU A CA 1
ATOM 588 C C . GLU A 1 83 ? 49.664 16.861 19.995 1.00 53.75 79 GLU A C 1
ATOM 589 O O . GLU A 1 83 ? 48.768 16.119 20.451 1.00 52.90 79 GLU A O 1
ATOM 591 N N . HIS A 1 84 ? 50.909 16.431 19.728 1.00 53.15 80 HIS A N 1
ATOM 592 C CA . HIS A 1 84 ? 51.319 15.009 19.880 1.00 50.75 80 HIS A CA 1
ATOM 593 C C . HIS A 1 84 ? 51.333 14.450 21.331 1.00 48.07 80 HIS A C 1
ATOM 594 O O . HIS A 1 84 ? 51.339 13.221 21.540 1.00 48.75 80 HIS A O 1
ATOM 596 N N . ASN A 1 85 ? 51.307 15.340 22.315 1.00 44.09 81 ASN A N 1
ATOM 597 C CA . ASN A 1 85 ? 51.364 14.990 23.732 1.00 39.87 81 ASN A CA 1
ATOM 598 C C . ASN A 1 85 ? 50.281 13.966 24.162 1.00 36.57 81 ASN A C 1
ATOM 599 O O . ASN A 1 85 ? 49.128 14.119 23.784 1.00 34.35 81 ASN A O 1
ATOM 604 N N . HIS A 1 86 ? 50.657 12.942 24.937 1.00 34.09 82 HIS A N 1
ATOM 605 C CA . HIS A 1 86 ? 49.730 11.850 25.285 1.00 32.27 82 HIS A CA 1
ATOM 606 C C . HIS A 1 86 ? 48.537 12.342 26.131 1.00 29.67 82 HIS A C 1
ATOM 607 O O . HIS A 1 86 ? 47.399 11.924 25.888 1.00 28.83 82 HIS A O 1
ATOM 614 N N . PHE A 1 87 ? 48.789 13.222 27.101 1.00 26.83 83 PHE A N 1
ATOM 615 C CA . PHE A 1 87 ? 47.686 13.849 27.858 1.00 25.88 83 PHE A CA 1
ATOM 616 C C . PHE A 1 87 ? 46.691 14.576 26.928 1.00 25.88 83 PHE A C 1
ATOM 617 O O . PHE A 1 87 ? 45.480 14.344 27.015 1.00 24.62 83 PHE A O 1
ATOM 625 N N . MET A 1 88 ? 47.188 15.434 26.034 1.00 26.28 84 MET A N 1
ATOM 626 C CA . MET A 1 88 ? 46.273 16.201 25.182 1.00 27.40 84 MET A CA 1
ATOM 627 C C . MET A 1 88 ? 45.547 15.302 24.187 1.00 27.41 84 MET A C 1
ATOM 628 O O . MET A 1 88 ? 44.401 15.567 23.876 1.00 27.85 84 MET A O 1
ATOM 633 N N . GLU A 1 89 ? 46.192 14.241 23.708 1.00 27.03 85 GLU A N 1
ATOM 634 C CA . GLU A 1 89 ? 45.516 13.297 22.821 1.00 28.73 85 GLU A CA 1
ATOM 635 C C . GLU A 1 89 ? 44.358 12.606 23.540 1.00 26.55 85 GLU A C 1
ATOM 636 O O . GLU A 1 89 ? 43.294 12.392 22.946 1.00 26.62 85 GLU A O 1
ATOM 642 N N . LYS A 1 90 ? 44.575 12.254 24.809 1.00 24.16 86 LYS A N 1
ATOM 643 C CA . LYS A 1 90 ? 43.532 11.629 25.611 1.00 22.96 86 LYS A CA 1
ATOM 644 C C . LYS A 1 90 ? 42.368 12.619 25.805 1.00 22.55 86 LYS A C 1
ATOM 645 O O . LYS A 1 90 ? 41.201 12.277 25.592 1.00 22.00 86 LYS A O 1
ATOM 651 N N . MET A 1 91 ? 42.687 13.848 26.218 1.00 22.00 87 MET A N 1
ATOM 652 C CA . MET A 1 91 ? 41.664 14.858 26.443 1.00 23.12 87 MET A CA 1
ATOM 653 C C . MET A 1 91 ? 40.897 15.216 25.166 1.00 24.71 87 MET A C 1
ATOM 654 O O . MET A 1 91 ? 39.719 15.499 25.234 1.00 24.62 87 MET A O 1
ATOM 659 N N . ASN A 1 92 ? 41.570 15.216 24.017 1.00 25.85 88 ASN A N 1
ATOM 660 C CA . ASN A 1 92 ? 40.918 15.565 22.749 1.00 28.59 88 ASN A CA 1
ATOM 661 C C . ASN A 1 92 ? 40.109 14.421 22.114 1.00 27.88 88 ASN A C 1
ATOM 662 O O . ASN A 1 92 ? 39.122 14.674 21.477 1.00 28.92 88 ASN A O 1
ATOM 667 N N . LYS A 1 93 ? 40.545 13.176 22.278 1.00 27.31 89 LYS A N 1
ATOM 668 C CA . LYS A 1 93 ? 39.958 12.068 21.530 1.00 28.33 89 LYS A CA 1
ATOM 669 C C . LYS A 1 93 ? 39.472 10.865 22.349 1.00 27.53 89 LYS A C 1
ATOM 670 O O . LYS A 1 93 ? 38.905 9.918 21.763 1.00 28.49 89 LYS A O 1
ATOM 676 N N . GLN A 1 94 ? 39.756 10.832 23.652 1.00 25.02 90 GLN A N 1
ATOM 677 C CA . GLN A 1 94 ? 39.522 9.587 24.405 1.00 23.93 90 GLN A CA 1
ATOM 678 C C . GLN A 1 94 ? 38.616 9.765 25.643 1.00 22.71 90 GLN A C 1
ATOM 679 O O . GLN A 1 94 ? 38.600 8.909 26.518 1.00 22.87 90 GLN A O 1
ATOM 685 N N . VAL A 1 95 ? 37.889 10.878 25.733 1.00 21.64 91 VAL A N 1
ATOM 686 C CA . VAL A 1 95 ? 37.040 11.119 26.913 1.00 19.85 91 VAL A CA 1
ATOM 687 C C . VAL A 1 95 ? 35.774 10.267 26.745 1.00 20.33 91 VAL A C 1
ATOM 688 O O . VAL A 1 95 ? 35.046 10.396 25.731 1.00 19.18 91 VAL A O 1
ATOM 692 N N . PHE A 1 96 ? 35.532 9.397 27.728 1.00 18.64 92 PHE A N 1
ATOM 693 C CA . PHE A 1 96 ? 34.359 8.529 27.723 1.00 19.51 92 PHE A CA 1
ATOM 694 C C . PHE A 1 96 ? 33.166 9.145 28.432 1.00 19.60 92 PHE A C 1
ATOM 695 O O . PHE A 1 96 ? 33.314 9.966 29.346 1.00 19.37 92 PHE A O 1
ATOM 703 N N . LYS A 1 97 ? 31.975 8.755 27.992 1.00 19.97 93 LYS A N 1
ATOM 704 C CA . LYS A 1 97 ? 30.773 8.913 28.796 1.00 20.19 93 LYS A CA 1
ATOM 705 C C . LYS A 1 97 ? 30.863 7.907 29.937 1.00 19.75 93 LYS A C 1
ATOM 706 O O . LYS A 1 97 ? 30.998 6.703 29.703 1.00 19.71 93 LYS A O 1
ATOM 712 N N . ALA A 1 98 ? 30.781 8.398 31.168 1.00 18.87 94 ALA A N 1
ATOM 713 C CA . ALA A 1 98 ? 31.066 7.573 32.343 1.00 19.44 94 ALA A CA 1
ATOM 714 C C . ALA A 1 98 ? 30.224 6.292 32.406 1.00 19.72 94 ALA A C 1
ATOM 715 O O . ALA A 1 98 ? 30.727 5.220 32.787 1.00 19.92 94 ALA A O 1
ATOM 717 N N . GLY A 1 99 ? 28.953 6.404 32.038 1.00 20.93 95 GLY A N 1
ATOM 718 C CA . GLY A 1 99 ? 28.026 5.256 32.063 1.00 22.24 95 GLY A CA 1
ATOM 719 C C . GLY A 1 99 ? 28.374 4.080 31.146 1.00 23.68 95 GLY A C 1
ATOM 720 O O . GLY A 1 99 ? 27.873 2.975 31.347 1.00 24.21 95 GLY A O 1
ATOM 721 N N . ASP A 1 100 ? 29.245 4.294 30.153 1.00 23.29 96 ASP A N 1
ATOM 722 C CA . ASP A 1 100 ? 29.662 3.215 29.260 1.00 23.55 96 ASP A CA 1
ATOM 723 C C . ASP A 1 100 ? 30.695 2.275 29.903 1.00 23.53 96 ASP A C 1
ATOM 724 O O . ASP A 1 100 ? 30.853 1.125 29.464 1.00 23.40 96 ASP A O 1
ATOM 729 N N . LEU A 1 101 ? 31.417 2.767 30.912 1.00 22.37 97 LEU A N 1
ATOM 730 C CA . LEU A 1 101 ? 32.602 2.064 31.403 1.00 22.76 97 LEU A CA 1
ATOM 731 C C . LEU A 1 101 ? 32.239 0.967 32.408 1.00 24.11 97 LEU A C 1
ATOM 732 O O . LEU A 1 101 ? 31.272 1.117 33.158 1.00 26.75 97 LEU A O 1
ATOM 737 N N . ALA A 1 102 ? 32.977 -0.137 32.412 1.00 23.12 98 ALA A N 1
ATOM 738 C CA . ALA A 1 102 ? 32.762 -1.200 33.390 1.00 22.97 98 ALA A CA 1
ATOM 739 C C . ALA A 1 102 ? 33.493 -0.855 34.687 1.00 23.39 98 ALA A C 1
ATOM 740 O O . ALA A 1 102 ? 34.725 -0.785 34.692 1.00 22.72 98 ALA A O 1
ATOM 742 N N . PRO A 1 103 ? 32.752 -0.640 35.801 1.00 23.49 99 PRO A N 1
ATOM 743 C CA . PRO A 1 103 ? 33.443 -0.121 37.002 1.00 23.50 99 PRO A CA 1
ATOM 744 C C . PRO A 1 103 ? 34.543 -1.057 37.559 1.00 24.67 99 PRO A C 1
ATOM 745 O O . PRO A 1 103 ? 35.533 -0.565 38.110 1.00 23.84 99 PRO A O 1
ATOM 749 N N . HIS A 1 104 ? 34.388 -2.376 37.393 1.00 25.04 100 HIS A N 1
ATOM 750 C CA . HIS A 1 104 ? 35.376 -3.342 37.929 1.00 27.32 100 HIS A CA 1
ATOM 751 C C . HIS A 1 104 ? 36.785 -3.236 37.307 1.00 26.05 100 HIS A C 1
ATOM 752 O O . HIS A 1 104 ? 37.719 -3.857 37.806 1.00 26.46 100 HIS A O 1
ATOM 759 N N . ASP A 1 105 ? 36.937 -2.464 36.223 1.00 24.55 101 ASP A N 1
ATOM 760 C CA . ASP A 1 105 ? 38.238 -2.254 35.582 1.00 24.28 101 ASP A CA 1
ATOM 761 C C . ASP A 1 105 ? 39.188 -1.334 36.408 1.00 23.29 101 ASP A C 1
ATOM 762 O O . ASP A 1 105 ? 40.383 -1.279 36.128 1.00 23.03 101 ASP A O 1
ATOM 767 N N . TYR A 1 106 ? 38.653 -0.610 37.393 1.00 21.75 102 TYR A N 1
ATOM 768 C CA . TYR A 1 106 ? 39.421 0.423 38.116 1.00 20.40 102 TYR A CA 1
ATOM 769 C C . TYR A 1 106 ? 39.763 0.054 39.552 1.00 20.57 102 TYR A C 1
ATOM 770 O O . TYR A 1 106 ? 38.933 -0.538 40.268 1.00 21.37 102 TYR A O 1
ATOM 779 N N . GLY A 1 107 ? 40.973 0.419 39.980 1.00 19.76 103 GLY A N 1
ATOM 780 C CA . GLY A 1 107 ? 41.342 0.288 41.386 1.00 20.35 103 GLY A CA 1
ATOM 781 C C . GLY A 1 107 ? 41.351 1.603 42.155 1.00 20.20 103 GLY A C 1
ATOM 782 O O . GLY A 1 107 ? 41.489 1.608 43.391 1.00 19.82 103 GLY A O 1
ATOM 783 N N . LEU A 1 108 ? 41.172 2.722 41.442 1.00 18.65 104 LEU A N 1
ATOM 784 C CA . LEU A 1 108 ? 41.244 4.040 42.065 1.00 19.41 104 LEU A CA 1
ATOM 785 C C . LEU A 1 108 ? 40.508 5.042 41.196 1.00 18.15 104 LEU A C 1
ATOM 786 O O . LEU A 1 108 ? 40.534 4.935 39.959 1.00 16.94 104 LEU A O 1
ATOM 791 N N . MET A 1 109 ? 39.811 5.988 41.824 1.00 17.37 105 MET A N 1
ATOM 792 C CA . MET A 1 109 ? 39.282 7.121 41.066 1.00 17.14 105 MET A CA 1
ATOM 793 C C . MET A 1 109 ? 40.006 8.386 41.537 1.00 17.63 105 MET A C 1
ATOM 794 O O . MET A 1 109 ? 40.205 8.578 42.749 1.00 17.26 105 MET A O 1
ATOM 799 N N . PHE A 1 110 ? 40.370 9.258 40.595 1.00 17.14 106 PHE A N 1
ATOM 800 C CA . PHE A 1 110 ? 40.814 10.599 40.965 1.00 17.62 106 PHE A CA 1
ATOM 801 C C . PHE A 1 110 ? 39.843 11.631 40.392 1.00 17.01 106 PHE A C 1
ATOM 802 O O . PHE A 1 110 ? 39.663 11.706 39.176 1.00 17.42 106 PHE A O 1
ATOM 810 N N . VAL A 1 111 ? 39.225 12.412 41.268 1.00 16.71 107 VAL A N 1
ATOM 811 C CA . VAL A 1 111 ? 38.219 13.414 40.882 1.00 16.69 107 VAL A CA 1
ATOM 812 C C . VAL A 1 111 ? 38.845 14.819 40.777 1.00 17.94 107 VAL A C 1
ATOM 813 O O . VAL A 1 111 ? 39.314 15.390 41.789 1.00 16.63 107 VAL A O 1
ATOM 817 N N . CYS A 1 112 ? 38.877 15.346 39.547 1.00 18.50 108 CYS A N 1
ATOM 818 C CA . CYS A 1 112 ? 39.398 16.687 39.255 1.00 19.14 108 CYS 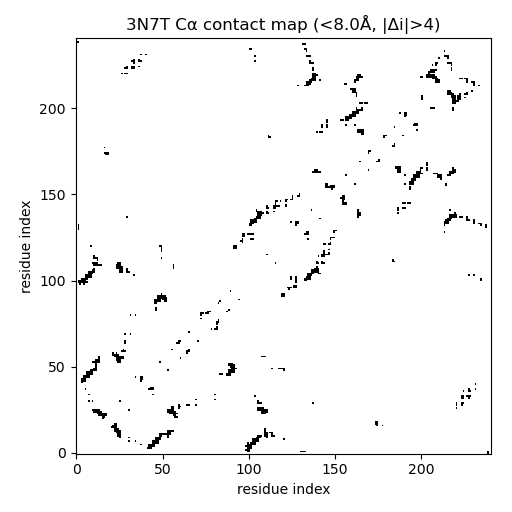A CA 1
ATOM 819 C C . CYS A 1 112 ? 38.411 17.783 39.645 1.00 19.32 108 CYS A C 1
ATOM 820 O O . CYS A 1 112 ? 37.217 17.518 39.798 1.00 19.22 108 CYS A O 1
ATOM 823 N N . GLY A 1 113 ? 38.915 19.014 39.771 1.00 19.36 109 GLY A N 1
ATOM 824 C CA . GLY A 1 113 ? 38.091 20.169 40.144 1.00 19.55 109 GLY A CA 1
ATOM 825 C C . GLY A 1 113 ? 37.875 21.156 38.997 1.00 21.01 109 GLY A C 1
ATOM 826 O O . GLY A 1 113 ? 37.811 20.760 37.812 1.00 20.90 109 GLY A O 1
ATOM 827 N N . GLY A 1 114 ? 37.777 22.438 39.357 1.00 20.69 110 GLY A N 1
ATOM 828 C CA . GLY A 1 114 ? 37.194 23.475 38.513 1.00 21.11 110 GLY A CA 1
ATOM 829 C C . GLY A 1 114 ? 35.792 23.710 39.037 1.00 21.29 110 GLY A C 1
ATOM 830 O O . GLY A 1 114 ? 35.127 22.765 39.498 1.00 20.63 110 GLY A O 1
ATOM 831 N N . HIS A 1 115 ? 35.320 24.954 38.981 1.00 21.20 111 HIS A N 1
ATOM 832 C CA . HIS A 1 115 ? 33.979 25.273 39.496 1.00 21.26 111 HIS A CA 1
ATOM 833 C C . HIS A 1 115 ? 32.842 24.557 38.747 1.00 21.19 111 HIS A C 1
ATOM 834 O O . HIS A 1 115 ? 31.729 24.446 39.275 1.00 21.23 111 HIS A O 1
ATOM 841 N N . GLY A 1 116 ? 33.103 24.053 37.543 1.00 20.34 112 GLY A N 1
ATOM 842 C CA . GLY A 1 116 ? 32.073 23.284 36.841 1.00 19.67 112 GLY A CA 1
ATOM 843 C C . GLY A 1 116 ? 31.547 22.102 37.665 1.00 19.37 112 GLY A C 1
ATOM 844 O O . GLY A 1 116 ? 30.360 21.788 37.591 1.00 19.71 112 GLY A O 1
ATOM 845 N N . ALA A 1 117 ? 32.438 21.474 38.451 1.00 18.41 113 ALA A N 1
ATOM 846 C CA . ALA A 1 117 ? 32.143 20.341 39.359 1.00 18.45 113 ALA A CA 1
ATOM 847 C C . ALA A 1 117 ? 30.937 20.599 40.286 1.00 19.55 113 ALA A C 1
ATOM 848 O O . ALA A 1 117 ? 30.181 19.673 40.595 1.00 20.24 113 ALA A O 1
ATOM 850 N N . LEU A 1 118 ? 30.774 21.849 40.725 1.00 19.88 114 LEU A N 1
ATOM 851 C CA . LEU A 1 118 ? 29.611 22.257 41.541 1.00 21.26 114 LEU A CA 1
ATOM 852 C C . LEU A 1 118 ? 28.278 22.039 40.816 1.00 22.61 114 LEU A C 1
ATOM 853 O O . LEU A 1 118 ? 27.273 21.762 41.466 1.00 21.97 114 LEU A O 1
ATOM 858 N N . TYR A 1 119 ? 28.283 22.151 39.481 1.00 23.22 115 TYR A N 1
ATOM 859 C CA . TYR A 1 119 ? 27.036 22.006 38.701 1.00 24.83 115 TYR A CA 1
ATOM 860 C C . TYR A 1 119 ? 26.617 20.557 38.502 1.00 24.99 115 TYR A C 1
ATOM 861 O O . TYR A 1 119 ? 25.444 20.246 38.666 1.00 27.22 115 TYR A O 1
ATOM 870 N N . ASP A 1 120 ? 27.543 19.676 38.130 1.00 23.54 116 ASP A N 1
ATOM 871 C CA . ASP A 1 120 ? 27.131 18.314 37.770 1.00 23.30 116 ASP A CA 1
ATOM 872 C C . ASP A 1 120 ? 27.532 17.221 38.757 1.00 22.54 116 ASP A C 1
ATOM 873 O O . ASP A 1 120 ? 26.874 16.184 38.792 1.00 23.10 116 ASP A O 1
ATOM 878 N N . PHE A 1 121 ? 28.589 17.420 39.556 1.00 20.75 117 PHE A N 1
ATOM 879 C CA . PHE A 1 121 ? 29.071 16.307 40.419 1.00 20.07 117 PHE A CA 1
ATOM 880 C C . PHE A 1 121 ? 28.070 15.852 41.521 1.00 20.84 117 PHE A C 1
ATOM 881 O O . PHE A 1 121 ? 27.943 14.640 41.762 1.00 20.82 117 PHE A O 1
ATOM 889 N N . PRO A 1 122 ? 27.355 16.801 42.191 1.00 21.41 118 PRO A N 1
ATOM 890 C CA . PRO A 1 122 ? 26.439 16.297 43.235 1.00 22.73 118 PRO A CA 1
ATOM 891 C C . PRO A 1 122 ? 25.456 15.231 42.740 1.00 23.70 118 PRO A C 1
ATOM 892 O O . PRO A 1 122 ? 25.140 14.332 43.488 1.00 23.49 118 PRO A O 1
ATOM 896 N N . HIS A 1 123 ? 25.021 15.318 41.483 1.00 24.46 119 HIS A N 1
ATOM 897 C CA . HIS A 1 123 ? 24.074 14.342 40.919 1.00 26.47 119 HIS A CA 1
ATOM 898 C C . HIS A 1 123 ? 24.644 13.491 39.769 1.00 25.44 119 HIS A C 1
ATOM 899 O O . HIS A 1 123 ? 23.884 12.936 38.955 1.00 25.52 119 HIS A O 1
ATOM 906 N N . ALA A 1 124 ? 25.972 13.382 39.707 1.00 22.71 120 ALA A N 1
ATOM 907 C CA . ALA A 1 124 ? 26.619 12.632 38.613 1.00 22.87 120 ALA A CA 1
ATOM 908 C C . ALA A 1 124 ? 26.544 11.137 38.935 1.00 22.64 120 ALA A C 1
ATOM 909 O O . ALA A 1 124 ? 27.528 10.523 39.344 1.00 21.60 120 ALA A O 1
ATOM 911 N N . LYS A 1 125 ? 25.358 10.556 38.763 1.00 23.92 121 LYS A N 1
ATOM 912 C CA . LYS A 1 125 ? 25.134 9.208 39.254 1.00 24.66 121 LYS A CA 1
ATOM 913 C C . LYS A 1 125 ? 26.019 8.126 38.585 1.00 23.66 121 LYS A C 1
ATOM 914 O O . LYS A 1 125 ? 26.348 7.124 39.226 1.00 23.18 121 LYS A O 1
ATOM 920 N N . HIS A 1 126 ? 26.396 8.303 37.312 1.00 22.75 122 HIS A N 1
ATOM 921 C CA . HIS A 1 126 ? 27.212 7.265 36.650 1.00 22.47 122 HIS A CA 1
ATOM 922 C C . HIS A 1 126 ? 28.644 7.278 37.178 1.00 20.89 122 HIS A C 1
ATOM 923 O O . HIS A 1 126 ? 29.224 6.215 37.486 1.00 20.74 122 HIS A O 1
ATOM 930 N N . LEU A 1 127 ? 29.210 8.475 37.326 1.00 19.34 123 LEU A N 1
ATOM 931 C CA . LEU A 1 127 ? 30.518 8.576 37.980 1.00 18.01 123 LEU A CA 1
ATOM 932 C C . LEU A 1 127 ? 30.463 8.067 39.425 1.00 18.16 123 LEU A C 1
ATOM 933 O O . LEU A 1 127 ? 31.359 7.372 39.860 1.00 18.19 123 LEU A O 1
ATOM 938 N N . GLN A 1 128 ? 29.408 8.416 40.157 1.00 18.54 124 GLN A N 1
ATOM 939 C CA . GLN A 1 128 ? 29.270 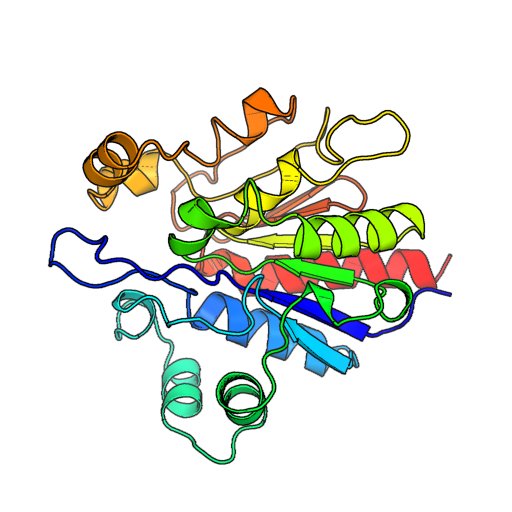7.987 41.552 1.00 19.85 124 GLN A CA 1
ATOM 940 C C . GLN A 1 128 ? 29.157 6.474 41.668 1.00 20.31 124 GLN A C 1
ATOM 941 O O . GLN A 1 128 ? 29.708 5.877 42.588 1.00 20.47 124 GLN A O 1
ATOM 947 N N . ASN A 1 129 ? 28.470 5.854 40.711 1.00 21.06 125 ASN A N 1
ATOM 948 C CA . ASN A 1 129 ? 28.369 4.386 40.679 1.00 21.61 125 ASN A CA 1
ATOM 949 C C . ASN A 1 129 ? 29.747 3.724 40.508 1.00 21.02 125 ASN A C 1
ATOM 950 O O . ASN A 1 129 ? 30.047 2.732 41.191 1.00 21.85 125 ASN A O 1
ATOM 955 N N . ILE A 1 130 ? 30.581 4.270 39.612 1.00 19.38 126 ILE A N 1
ATOM 956 C CA . ILE A 1 130 ? 31.935 3.758 39.397 1.00 18.68 126 ILE A CA 1
ATOM 957 C C . ILE A 1 130 ? 32.733 3.864 40.706 1.00 18.17 126 ILE A C 1
ATOM 958 O O . ILE A 1 130 ? 33.344 2.891 41.153 1.00 18.29 126 ILE A O 1
ATOM 963 N N . ALA A 1 131 ? 32.693 5.035 41.329 1.00 17.87 127 ALA A N 1
ATOM 964 C CA . ALA A 1 131 ? 33.377 5.252 42.626 1.00 18.74 127 ALA A CA 1
ATOM 965 C C . ALA A 1 131 ? 32.874 4.349 43.757 1.00 19.74 127 ALA A C 1
ATOM 966 O O . ALA A 1 131 ? 33.668 3.845 44.541 1.00 19.66 127 ALA A O 1
ATOM 968 N N . GLN A 1 132 ? 31.559 4.139 43.839 1.00 21.55 128 GLN A N 1
ATOM 969 C CA . GLN A 1 132 ? 31.002 3.258 44.874 1.00 24.26 128 GLN A CA 1
ATOM 970 C C . GLN A 1 132 ? 31.525 1.843 44.718 1.00 23.61 128 GLN A C 1
ATOM 971 O O . GLN A 1 132 ? 31.827 1.175 45.717 1.00 24.18 128 GLN A O 1
ATOM 977 N N . ASP A 1 133 ? 31.591 1.387 43.460 1.00 23.31 129 ASP A N 1
ATOM 978 C CA . ASP A 1 133 ? 32.090 0.053 43.145 1.00 23.39 129 ASP A CA 1
ATOM 979 C C . ASP A 1 133 ? 33.575 -0.093 43.496 1.00 22.63 129 ASP A C 1
ATOM 980 O O . ASP A 1 133 ? 33.985 -1.099 44.112 1.00 22.50 129 ASP A O 1
ATOM 985 N N . ILE A 1 134 ? 34.382 0.903 43.119 1.00 20.81 130 ILE A N 1
ATOM 986 C CA . ILE A 1 134 ? 35.805 0.935 43.503 1.00 20.76 130 ILE A CA 1
ATOM 987 C C . ILE A 1 134 ? 35.961 0.837 45.035 1.00 21.70 130 ILE A C 1
ATOM 988 O O . ILE A 1 134 ? 36.741 0.039 45.547 1.00 22.26 130 ILE A O 1
ATOM 993 N N . TYR A 1 135 ? 35.205 1.658 45.756 1.00 21.22 131 TYR A N 1
ATOM 994 C CA . TYR A 1 135 ? 35.349 1.738 47.203 1.00 21.82 131 TYR A CA 1
ATOM 995 C C . TYR A 1 135 ? 34.918 0.412 47.877 1.00 23.93 131 TYR A C 1
ATOM 996 O O . TYR A 1 135 ? 35.568 -0.063 48.824 1.00 23.19 131 TYR A O 1
ATOM 1005 N N . LYS A 1 136 ? 33.833 -0.170 47.365 1.00 24.65 132 LYS A N 1
ATOM 1006 C CA . LYS A 1 136 ? 33.298 -1.444 47.875 1.00 27.89 132 LYS A CA 1
ATOM 1007 C C . LYS A 1 136 ? 34.309 -2.573 47.673 1.00 27.76 132 LYS A C 1
ATOM 1008 O O . LYS A 1 136 ? 34.444 -3.430 48.530 1.00 27.67 132 LYS A O 1
ATOM 1014 N N . ARG A 1 137 ? 35.036 -2.555 46.553 1.00 26.70 133 ARG A N 1
ATOM 1015 C CA . ARG A 1 137 ? 36.085 -3.551 46.333 1.00 26.95 133 ARG A CA 1
ATOM 1016 C C . ARG A 1 137 ? 37.366 -3.248 47.144 1.00 26.63 133 ARG A C 1
ATOM 1017 O O . ARG A 1 137 ? 38.347 -3.955 47.014 1.00 26.75 133 ARG A O 1
ATOM 1025 N N . GLY A 1 138 ? 37.355 -2.191 47.957 1.00 25.52 134 GLY A N 1
ATOM 1026 C CA . GLY A 1 138 ? 38.501 -1.863 48.800 1.00 25.11 134 GLY A CA 1
ATOM 1027 C C . GLY A 1 138 ? 39.481 -0.855 48.203 1.00 23.65 134 GLY A C 1
ATOM 1028 O O . GLY A 1 138 ? 40.569 -0.682 48.734 1.00 24.68 134 GLY A O 1
ATOM 1029 N N . GLY A 1 139 ? 39.106 -0.187 47.114 1.00 22.60 135 GLY A N 1
ATOM 1030 C CA . GLY A 1 139 ? 39.978 0.794 46.446 1.00 20.93 135 GLY A CA 1
ATOM 1031 C C . GLY A 1 139 ? 39.922 2.205 47.019 1.00 20.39 135 GLY A C 1
ATOM 1032 O O . GLY A 1 139 ? 39.368 2.427 48.091 1.00 20.31 135 GLY A O 1
ATOM 1033 N N . VAL A 1 140 ? 40.498 3.167 46.290 1.00 20.36 136 VAL A N 1
ATOM 1034 C CA . VAL A 1 140 ? 40.772 4.516 46.831 1.00 20.25 136 VAL A CA 1
ATOM 1035 C C . VAL A 1 140 ? 40.093 5.596 45.982 1.00 19.22 136 VAL A C 1
ATOM 1036 O O . VAL A 1 140 ? 40.030 5.458 44.772 1.00 18.86 136 VAL A O 1
ATOM 1040 N N . ILE A 1 141 ? 39.582 6.646 46.617 1.00 18.25 137 ILE A N 1
ATOM 1041 C CA . ILE A 1 141 ? 39.058 7.805 45.886 1.00 17.80 137 ILE A CA 1
ATOM 1042 C C . ILE A 1 141 ? 39.825 9.050 46.347 1.00 17.37 137 ILE A C 1
ATOM 1043 O O . ILE A 1 141 ? 39.857 9.364 47.542 1.00 16.27 137 ILE A O 1
ATOM 1048 N N . GLY A 1 142 ? 40.441 9.740 45.392 1.00 16.12 138 GLY A N 1
ATOM 1049 C CA . GLY A 1 142 ? 41.071 11.037 45.655 1.00 16.84 138 GLY A CA 1
ATOM 1050 C C . GLY A 1 142 ? 40.243 12.115 44.964 1.00 16.95 138 GLY A C 1
ATOM 1051 O O . GLY A 1 142 ? 39.615 11.841 43.939 1.00 16.81 138 GLY A O 1
ATOM 1052 N N . ALA A 1 143 ? 40.220 13.325 45.527 1.00 16.15 139 ALA A N 1
ATOM 1053 C CA . ALA A 1 143 ? 39.425 14.420 44.977 1.00 16.94 139 ALA A CA 1
ATOM 1054 C C . ALA A 1 143 ? 40.033 15.767 45.342 1.00 17.96 139 ALA A C 1
ATOM 1055 O O . ALA A 1 143 ? 40.276 16.046 46.520 1.00 17.11 139 ALA A O 1
ATOM 1057 N N . VAL A 1 144 ? 40.215 16.631 44.345 1.00 19.10 140 VAL A N 1
ATOM 1058 C CA . VAL A 1 144 ? 40.806 17.938 44.621 1.00 20.70 140 VAL A CA 1
ATOM 1059 C C . VAL A 1 144 ? 39.841 19.104 44.295 1.00 21.90 140 VAL A C 1
ATOM 1060 O O . VAL A 1 144 ? 39.074 18.998 43.312 1.00 21.30 140 VAL A O 1
ATOM 1064 N N . CYS A 1 145 ? 39.843 20.157 45.171 1.00 23.77 141 CYS A N 1
ATOM 1065 C CA . CYS A 1 145 ? 39.320 21.592 44.873 1.00 24.50 141 CYS A CA 1
ATOM 1066 C C . CYS A 1 145 ? 37.792 21.594 44.995 1.00 22.23 141 CYS A C 1
ATOM 1067 O O . CYS A 1 145 ? 37.260 21.597 46.124 1.00 21.75 141 CYS A O 1
ATOM 1070 N N . HIS A 1 146 ? 37.080 21.539 43.865 1.00 20.70 142 HIS A N 1
ATOM 1071 C CA . HIS A 1 146 ? 35.628 21.340 43.881 1.00 19.71 142 HIS A CA 1
ATOM 1072 C C . HIS A 1 146 ? 35.232 19.880 43.606 1.00 18.48 142 HIS A C 1
ATOM 1073 O O . HIS A 1 146 ? 34.049 19.535 43.674 1.00 17.63 142 HIS A O 1
ATOM 1080 N N . GLY A 1 147 ? 36.216 19.047 43.258 1.00 17.56 143 GLY A N 1
ATOM 1081 C CA . GLY A 1 147 ? 36.003 17.604 43.096 1.00 16.52 143 GLY A CA 1
ATOM 1082 C C . GLY A 1 147 ? 35.226 16.949 44.241 1.00 17.11 143 GLY A C 1
ATOM 1083 O O . GLY A 1 147 ? 34.374 16.084 43.977 1.00 17.39 143 GLY A O 1
ATOM 1084 N N . PRO A 1 148 ? 35.464 17.379 45.515 1.00 16.99 144 PRO A N 1
ATOM 1085 C CA . PRO A 1 148 ? 34.758 16.740 46.649 1.00 17.54 144 PRO A CA 1
ATOM 1086 C C . PRO A 1 148 ? 33.252 16.889 46.617 1.00 18.62 144 PRO A C 1
ATOM 1087 O O . PRO A 1 148 ? 32.566 16.182 47.357 1.00 18.77 144 PRO A O 1
ATOM 1091 N N . ALA A 1 149 ? 32.733 17.765 45.744 1.00 17.83 145 ALA A N 1
ATOM 1092 C CA . ALA A 1 149 ? 31.288 17.881 45.566 1.00 18.85 145 ALA A CA 1
ATOM 1093 C C . ALA A 1 149 ? 30.637 16.568 45.115 1.00 19.27 145 ALA A C 1
ATOM 1094 O O . ALA A 1 149 ? 29.437 16.403 45.290 1.00 19.75 145 ALA A O 1
ATOM 1096 N N . MET A 1 150 ? 31.419 15.642 44.545 1.00 18.45 146 MET A N 1
ATOM 1097 C CA . MET A 1 150 ? 30.892 14.333 44.195 1.00 18.53 146 MET A CA 1
ATOM 1098 C C . MET A 1 150 ? 30.688 13.421 45.422 1.00 19.34 146 MET A C 1
ATOM 1099 O O . MET A 1 150 ? 29.828 12.541 45.410 1.00 20.35 146 MET A O 1
ATOM 1104 N N . LEU A 1 151 ? 31.486 13.616 46.468 1.00 19.13 147 LEU A N 1
ATOM 1105 C CA . LEU A 1 151 ? 31.597 12.605 47.546 1.00 20.12 147 LEU A CA 1
ATOM 1106 C C . LEU A 1 151 ? 30.309 12.313 48.372 1.00 21.12 147 LEU A C 1
ATOM 1107 O O . LEU A 1 151 ? 30.059 11.154 48.771 1.00 21.61 147 LEU A O 1
ATOM 1112 N N . PRO A 1 152 ? 29.491 13.349 48.649 1.00 21.95 148 PRO A N 1
ATOM 1113 C CA . PRO A 1 152 ? 28.242 13.074 49.374 1.00 23.51 148 PRO A CA 1
ATOM 1114 C C . PRO A 1 152 ? 27.369 12.000 48.712 1.00 25.27 148 PRO A C 1
ATOM 1115 O O . PRO A 1 152 ? 26.689 11.220 49.417 1.00 25.68 148 PRO A O 1
ATOM 1119 N N . GLY A 1 153 ? 27.401 11.939 47.378 1.00 24.88 149 GLY A N 1
ATOM 1120 C CA . GLY A 1 153 ? 26.589 10.967 46.642 1.00 25.41 149 GLY A CA 1
ATOM 1121 C C . GLY A 1 153 ? 27.248 9.612 46.415 1.00 25.94 149 GLY A C 1
ATOM 1122 O O . GLY A 1 153 ? 26.674 8.747 45.747 1.00 26.39 149 GLY A O 1
ATOM 1123 N N . ILE A 1 154 ? 28.449 9.419 46.945 1.00 24.48 150 ILE A N 1
ATOM 1124 C CA . ILE A 1 154 ? 29.104 8.111 46.867 1.00 24.91 150 ILE A CA 1
ATOM 1125 C C . ILE A 1 154 ? 28.855 7.411 48.210 1.00 26.81 150 ILE A C 1
ATOM 1126 O O . ILE A 1 154 ? 29.295 7.908 49.261 1.00 25.87 150 ILE A O 1
ATOM 1131 N N . HIS A 1 155 ? 28.140 6.286 48.165 1.00 28.78 151 HIS A N 1
ATOM 1132 C CA . HIS A 1 155 ? 27.622 5.638 49.374 1.00 32.25 151 HIS A CA 1
ATOM 1133 C C . HIS A 1 155 ? 28.308 4.346 49.764 1.00 33.70 151 HIS A C 1
ATOM 1134 O O . HIS A 1 155 ? 28.798 3.614 48.903 1.00 32.86 151 HIS A O 1
ATOM 1141 N N . ASP A 1 156 ? 28.329 4.078 51.076 1.00 35.83 152 ASP A N 1
ATOM 1142 C CA . ASP A 1 156 ? 28.777 2.787 51.596 1.00 38.08 152 ASP A CA 1
ATOM 1143 C C . ASP A 1 156 ? 27.623 1.762 51.582 1.00 40.90 152 ASP A C 1
ATOM 1144 O O . ASP A 1 156 ? 26.559 2.016 51.002 1.00 41.38 152 ASP A O 1
ATOM 1149 N N . GLU A 1 157 ? 27.834 0.614 52.231 1.00 43.72 153 GLU A N 1
ATOM 1150 C CA . GLU A 1 157 ? 26.813 -0.450 52.311 1.00 46.11 153 GLU A CA 1
ATOM 1151 C C . GLU A 1 157 ? 25.521 -0.018 53.026 1.00 47.44 153 GLU A C 1
ATOM 1152 O O . GLU A 1 157 ? 24.444 -0.559 52.764 1.00 49.13 153 GLU A O 1
ATOM 1154 N N . ASN A 1 158 ? 25.626 0.951 53.930 1.00 46.97 154 ASN A N 1
ATOM 1155 C CA . ASN A 1 158 ? 24.466 1.422 54.699 1.00 47.61 154 ASN A CA 1
ATOM 1156 C C . ASN A 1 158 ? 23.729 2.598 54.069 1.00 46.03 154 ASN A C 1
ATOM 1157 O O . ASN A 1 158 ? 22.791 3.125 54.667 1.00 46.49 154 ASN A O 1
ATOM 1162 N N . GLY A 1 159 ? 24.160 3.035 52.883 1.00 43.20 155 GLY A N 1
ATOM 1163 C CA . GLY A 1 159 ? 23.518 4.192 52.236 1.00 40.66 155 GLY A CA 1
ATOM 1164 C C . GLY A 1 159 ? 23.975 5.555 52.769 1.00 37.96 155 GLY A C 1
ATOM 1165 O O . GLY A 1 159 ? 23.416 6.581 52.408 1.00 37.29 155 GLY A O 1
ATOM 1166 N N . ASP A 1 160 ? 24.971 5.563 53.651 1.00 36.16 156 ASP A N 1
ATOM 1167 C CA . ASP A 1 160 ? 25.625 6.813 54.067 1.00 33.73 156 ASP A CA 1
ATOM 1168 C C . ASP A 1 160 ? 26.751 7.189 53.078 1.00 30.74 156 ASP A C 1
ATOM 1169 O O . ASP A 1 160 ? 27.338 6.321 52.461 1.00 30.00 156 ASP A O 1
ATOM 1174 N N . SER A 1 161 ? 27.063 8.474 52.960 1.00 28.66 157 SER A N 1
ATOM 1175 C CA . SER A 1 161 ? 28.252 8.900 52.218 1.00 26.32 157 SER A CA 1
ATOM 1176 C C . SER A 1 161 ? 29.511 8.238 52.767 1.00 25.72 157 SER A C 1
ATOM 1177 O O . SER A 1 161 ? 29.663 8.073 53.981 1.00 25.72 157 SER A O 1
ATOM 1180 N N . VAL A 1 162 ? 30.425 7.885 51.870 1.00 24.53 158 VAL A N 1
ATOM 1181 C CA . VAL A 1 162 ? 31.748 7.366 52.256 1.00 23.75 158 VAL A CA 1
ATOM 1182 C C . VAL A 1 162 ? 32.533 8.360 53.108 1.00 22.96 158 VAL A C 1
ATOM 1183 O O . VAL A 1 162 ? 33.451 7.970 53.812 1.00 23.95 158 VAL A O 1
ATOM 1187 N N . ILE A 1 163 ? 32.185 9.643 53.069 1.00 22.15 159 ILE A N 1
ATOM 1188 C CA . ILE A 1 163 ? 32.860 10.610 53.936 1.00 22.08 159 ILE A CA 1
ATOM 1189 C C . ILE A 1 163 ? 32.204 10.870 55.299 1.00 22.80 159 ILE A C 1
ATOM 1190 O O . ILE A 1 163 ? 32.676 11.716 56.045 1.00 22.74 159 ILE A O 1
ATOM 1195 N N . LYS A 1 164 ? 31.132 10.141 55.627 1.00 23.21 160 LYS A N 1
ATOM 1196 C CA . LYS A 1 164 ? 30.541 10.247 56.974 1.00 24.16 160 LYS A CA 1
ATOM 1197 C C . LYS A 1 164 ? 31.620 10.033 58.040 1.00 24.00 160 LYS A C 1
ATOM 1198 O O . LYS A 1 164 ? 32.367 9.068 57.958 1.00 23.91 160 LYS A O 1
ATOM 1204 N N . ASP A 1 165 ? 31.701 10.949 59.007 1.00 24.14 161 ASP A N 1
ATOM 1205 C CA . ASP A 1 165 ? 32.680 10.907 60.116 1.00 25.81 161 ASP A CA 1
ATOM 1206 C C . ASP A 1 165 ? 34.148 10.989 59.655 1.00 25.39 161 ASP A C 1
ATOM 1207 O O . ASP A 1 165 ? 35.047 10.668 60.422 1.00 26.62 161 ASP A O 1
ATOM 1212 N N . LYS A 1 166 ? 34.384 11.436 58.421 1.00 23.94 162 LYS A N 1
ATOM 1213 C CA . LYS A 1 166 ? 35.763 11.581 57.918 1.00 23.14 162 LYS A CA 1
ATOM 1214 C C . LYS A 1 166 ? 36.185 13.047 57.867 1.00 22.72 162 LYS A C 1
ATOM 1215 O O . LYS A 1 166 ? 35.358 13.938 57.680 1.00 22.00 162 LYS A O 1
ATOM 1221 N N . THR A 1 167 ? 37.473 13.290 58.032 1.00 21.71 163 THR A N 1
ATOM 1222 C CA . THR A 1 167 ? 38.026 14.615 57.827 1.00 21.87 163 THR A CA 1
ATOM 1223 C C . THR A 1 167 ? 38.335 14.810 56.349 1.00 20.35 163 THR A C 1
ATOM 1224 O O . THR A 1 167 ? 39.018 13.972 55.719 1.00 19.96 163 THR A O 1
ATOM 1228 N N . VAL A 1 168 ? 37.833 15.904 55.791 1.00 19.20 164 VAL A N 1
ATOM 1229 C CA . VAL A 1 168 ? 38.084 16.229 54.387 1.00 18.55 164 VAL A CA 1
ATOM 1230 C C . VAL A 1 168 ? 38.446 17.695 54.241 1.00 18.27 164 VAL A C 1
ATOM 1231 O O . VAL A 1 168 ? 38.120 18.517 55.118 1.00 18.81 164 VAL A O 1
ATOM 1235 N N . THR A 1 169 ? 39.142 18.006 53.150 1.00 16.90 165 THR A N 1
ATOM 1236 C CA . THR A 1 169 ? 39.329 19.393 52.761 1.00 17.12 165 THR A CA 1
ATOM 1237 C C . THR A 1 169 ? 38.752 19.656 51.362 1.00 17.18 165 THR A C 1
ATOM 1238 O O . THR A 1 169 ? 38.126 18.758 50.758 1.00 17.20 165 THR A O 1
ATOM 1242 N N . GLY A 1 170 ? 38.959 20.868 50.856 1.00 17.25 166 GLY A N 1
ATOM 1243 C CA . GLY A 1 170 ? 38.428 21.263 49.557 1.00 18.02 166 GLY A CA 1
ATOM 1244 C C . GLY A 1 170 ? 38.403 22.780 49.496 1.00 19.15 166 GLY A C 1
ATOM 1245 O O . GLY A 1 170 ? 38.837 23.462 50.448 1.00 18.68 166 GLY A O 1
ATOM 1246 N N . PHE A 1 171 ? 37.895 23.317 48.393 1.00 18.90 167 PHE A N 1
ATOM 1247 C CA . PHE A 1 171 ? 38.004 24.765 48.161 1.00 19.65 167 PHE A CA 1
ATOM 1248 C C . PHE A 1 171 ? 37.266 25.570 49.235 1.00 20.17 167 PHE A C 1
ATOM 1249 O O . PHE A 1 171 ? 36.124 25.242 49.612 1.00 19.82 167 PHE A O 1
ATOM 1257 N N . THR A 1 172 ? 37.945 26.578 49.781 1.00 19.75 168 THR A N 1
ATOM 1258 C CA . THR A 1 172 ? 37.394 27.326 50.901 1.00 20.01 168 THR A CA 1
ATOM 1259 C C . THR A 1 172 ? 36.279 28.294 50.476 1.00 20.46 168 THR A C 1
ATOM 1260 O O . THR A 1 172 ? 36.245 28.802 49.339 1.00 21.09 168 THR A O 1
ATOM 1264 N N . THR A 1 173 ? 35.368 28.545 51.403 1.00 20.45 169 THR A N 1
ATOM 1265 C CA . THR A 1 173 ? 34.320 29.569 51.204 1.00 21.34 169 THR A CA 1
ATOM 1266 C C . THR A 1 173 ? 34.985 30.965 51.210 1.00 21.13 169 THR A C 1
ATOM 1267 O O . THR A 1 173 ? 34.602 31.843 50.439 1.00 21.20 169 THR A O 1
ATOM 1271 N N . LYS A 1 174 ? 35.999 31.135 52.061 1.00 20.78 170 LYS A N 1
ATOM 1272 C CA . LYS A 1 174 ? 36.857 32.325 52.033 1.00 21.93 170 LYS A CA 1
ATOM 1273 C C . LYS A 1 174 ? 37.362 32.644 50.614 1.00 22.52 170 LYS A C 1
ATOM 1274 O O . LYS A 1 174 ? 37.238 33.780 50.122 1.00 23.15 170 LYS A O 1
ATOM 1280 N N . GLY A 1 175 ? 37.916 31.638 49.946 1.00 21.85 171 GLY A N 1
ATOM 1281 C CA . GLY A 1 175 ? 38.356 31.806 48.557 1.00 23.08 171 GLY A CA 1
ATOM 1282 C C . GLY A 1 175 ? 37.254 32.199 47.579 1.00 23.26 171 GLY A C 1
ATOM 1283 O O . GLY A 1 175 ? 37.490 33.055 46.715 1.00 24.31 171 GLY A O 1
ATOM 1284 N N . GLU A 1 176 ? 36.064 31.599 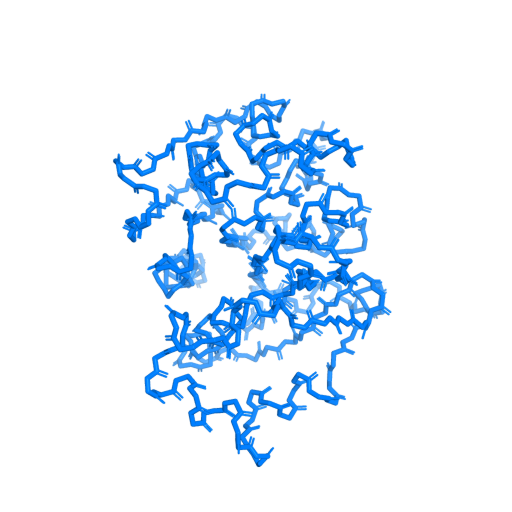47.686 1.00 22.89 172 GLU A N 1
ATOM 1285 C CA . GLU A 1 176 ? 34.923 31.958 46.796 1.00 24.07 172 GLU A CA 1
ATOM 1286 C C . GLU A 1 176 ? 34.539 33.444 46.935 1.00 25.21 172 GLU A C 1
ATOM 1287 O O . GLU A 1 176 ? 34.134 34.111 45.968 1.00 25.58 172 GLU A O 1
ATOM 1293 N N . ILE A 1 177 ? 34.648 33.949 48.161 1.00 25.68 173 ILE A N 1
ATOM 1294 C CA . ILE A 1 177 ? 34.294 35.342 48.449 1.00 26.17 173 ILE A CA 1
ATOM 1295 C C . ILE A 1 177 ? 35.386 36.248 47.886 1.00 27.53 173 ILE A C 1
ATOM 1296 O O . ILE A 1 177 ? 35.097 37.253 47.224 1.00 28.35 173 ILE A O 1
ATOM 1301 N N . MET A 1 178 ? 36.641 35.882 48.130 1.00 27.44 174 MET A N 1
ATOM 1302 C CA . MET A 1 178 ? 37.778 36.673 47.659 1.00 29.33 174 MET A CA 1
ATOM 1303 C C . MET A 1 178 ? 37.822 36.824 46.136 1.00 29.75 174 MET A C 1
ATOM 1304 O O . MET A 1 178 ? 38.154 37.892 45.644 1.00 30.81 174 MET A O 1
ATOM 1309 N N . ILE A 1 179 ? 37.504 35.753 45.405 1.00 28.29 175 ILE A N 1
ATOM 1310 C CA . ILE A 1 179 ? 37.517 35.784 43.927 1.00 28.53 175 ILE A CA 1
ATOM 1311 C C . ILE A 1 179 ? 36.170 36.209 43.355 1.00 28.66 175 ILE A C 1
ATOM 1312 O O . ILE A 1 179 ? 35.981 36.229 42.140 1.00 29.11 175 ILE A O 1
ATOM 1317 N N . LYS A 1 180 ? 35.231 36.531 44.241 1.00 28.66 176 LYS A N 1
ATOM 1318 C CA . LYS A 1 180 ? 33.994 37.201 43.856 1.00 30.25 176 LYS A CA 1
ATOM 1319 C C . LYS A 1 180 ? 33.077 36.344 42.988 1.00 29.76 176 LYS A C 1
ATOM 1320 O O . LYS A 1 180 ? 32.408 36.858 42.082 1.00 30.85 176 LYS A O 1
ATOM 1326 N N . VAL A 1 181 ? 33.028 35.039 43.281 1.00 28.28 177 VAL A N 1
ATOM 1327 C CA . VAL A 1 181 ? 32.100 34.137 42.600 1.00 26.98 177 VAL A CA 1
ATOM 1328 C C . VAL A 1 181 ? 30.985 33.669 43.536 1.00 27.23 177 VAL A C 1
ATOM 1329 O O . VAL A 1 181 ? 30.075 32.963 43.107 1.00 27.31 177 VAL A O 1
ATOM 1333 N N . ILE A 1 182 ? 31.037 34.071 44.809 1.00 26.94 178 ILE A N 1
ATOM 1334 C CA . ILE A 1 182 ? 30.023 33.613 45.762 1.00 27.03 178 ILE A CA 1
ATOM 1335 C C . ILE A 1 182 ? 28.611 34.071 45.338 1.00 27.86 178 ILE A C 1
ATOM 1336 O O . ILE A 1 182 ? 27.660 33.312 45.484 1.00 26.77 178 ILE A O 1
ATOM 1341 N N . ASP A 1 183 ? 28.485 35.285 44.788 1.00 29.21 179 ASP A N 1
ATOM 1342 C CA . ASP A 1 183 ? 27.157 35.789 44.357 1.00 30.63 179 ASP A CA 1
ATOM 1343 C C . ASP A 1 183 ? 26.585 34.886 43.257 1.00 30.45 179 ASP A C 1
ATOM 1344 O O . ASP A 1 183 ? 25.404 34.497 43.301 1.00 31.04 179 ASP A O 1
ATOM 1349 N N . LYS A 1 184 ? 27.422 34.538 42.275 1.00 29.52 180 LYS A N 1
ATOM 1350 C CA . LYS A 1 184 ? 26.997 33.666 41.176 1.00 29.04 180 LYS A CA 1
ATOM 1351 C C . LYS A 1 184 ? 26.622 32.284 41.689 1.00 28.18 180 LYS A C 1
ATOM 1352 O O . LYS A 1 184 ? 25.638 31.704 41.239 1.00 28.09 180 LYS A O 1
ATOM 1358 N N . MET A 1 185 ? 27.413 31.752 42.628 1.00 26.63 181 MET A N 1
ATOM 1359 C CA . MET A 1 185 ? 27.121 30.435 43.203 1.00 26.30 181 MET A CA 1
ATOM 1360 C C . MET A 1 185 ? 25.725 30.428 43.856 1.00 27.27 181 MET A C 1
ATOM 1361 O O . MET A 1 185 ? 24.916 29.509 43.629 1.00 27.68 181 MET A O 1
ATOM 1366 N N . ARG A 1 186 ? 25.441 31.452 44.655 1.00 28.46 182 ARG A N 1
ATOM 1367 C CA . ARG A 1 186 ? 24.118 31.578 45.286 1.00 30.01 182 ARG A CA 1
ATOM 1368 C C . ARG A 1 186 ? 23.003 31.733 44.248 1.00 31.71 182 ARG A C 1
ATOM 1369 O O . ARG A 1 186 ? 21.962 31.097 44.374 1.00 32.42 182 ARG A O 1
ATOM 1377 N N . GLU A 1 187 ? 23.249 32.534 43.211 1.00 33.31 183 GLU A N 1
ATOM 1378 C CA . GLU A 1 187 ? 22.274 32.741 42.130 1.00 36.37 183 GLU A CA 1
ATOM 1379 C C . GLU A 1 187 ? 21.927 31.392 41.462 1.00 36.04 183 GLU A C 1
ATOM 1380 O O . GLU A 1 187 ? 20.759 31.113 41.189 1.00 36.15 183 GLU A O 1
ATOM 1386 N N . ASP A 1 188 ? 22.940 30.541 41.251 1.00 34.71 184 ASP A N 1
ATOM 1387 C CA . ASP A 1 188 ? 22.728 29.248 40.608 1.00 35.28 184 ASP A CA 1
ATOM 1388 C C . ASP A 1 188 ? 22.398 28.119 41.588 1.00 35.24 184 ASP A C 1
ATOM 1389 O O . ASP A 1 188 ? 22.397 26.944 41.205 1.00 34.63 184 ASP A O 1
ATOM 1394 N N . HIS A 1 189 ? 22.135 28.472 42.842 1.00 35.72 185 HIS A N 1
ATOM 1395 C CA . HIS A 1 189 ? 21.799 27.487 43.889 1.00 36.79 185 HIS A CA 1
ATOM 1396 C C . HIS A 1 189 ? 22.876 26.412 44.101 1.00 35.13 185 HIS A C 1
ATOM 1397 O O . HIS A 1 189 ? 22.582 25.223 44.281 1.00 34.82 185 HIS A O 1
ATOM 1404 N N . LEU A 1 190 ? 24.132 26.839 44.094 1.00 33.66 186 LEU A N 1
ATOM 1405 C CA . LEU A 1 190 ? 25.228 25.909 44.326 1.00 32.45 186 LEU A CA 1
ATOM 1406 C C . LEU A 1 190 ? 25.585 25.984 45.803 1.00 32.73 186 LEU A C 1
ATOM 1407 O O . LEU A 1 190 ? 25.433 27.026 46.424 1.00 34.11 186 LEU A O 1
ATOM 1412 N N . HIS A 1 191 ? 26.041 24.877 46.369 1.00 32.06 187 HIS A N 1
ATOM 1413 C CA . HIS A 1 191 ? 26.487 24.868 47.755 1.00 31.75 187 HIS A CA 1
ATOM 1414 C C . HIS A 1 191 ? 28.003 24.932 47.758 1.00 29.56 187 HIS A C 1
ATOM 1415 O O . HIS A 1 191 ? 28.662 24.425 46.835 1.00 30.05 187 HIS A O 1
ATOM 1422 N N . THR A 1 192 ? 28.564 25.528 48.797 1.00 26.88 188 THR A N 1
ATOM 1423 C CA . THR A 1 192 ? 30.010 25.513 48.968 1.00 24.15 188 THR A CA 1
ATOM 1424 C C . THR A 1 192 ? 30.445 24.110 49.330 1.00 22.75 188 THR A C 1
ATOM 1425 O O . THR A 1 192 ? 29.660 23.318 49.864 1.00 22.31 188 THR A O 1
ATOM 1429 N N . ILE A 1 193 ? 31.708 23.799 49.059 1.00 21.96 189 ILE A N 1
ATOM 1430 C CA . ILE A 1 193 ? 32.276 22.508 49.454 1.00 21.58 189 ILE A CA 1
ATOM 1431 C C . ILE A 1 193 ? 32.103 22.240 50.950 1.00 21.52 189 ILE A C 1
ATOM 1432 O O . ILE A 1 193 ? 31.746 21.120 51.338 1.00 22.62 189 ILE A O 1
ATOM 1437 N N . ALA A 1 194 ? 32.319 23.255 51.787 1.00 21.44 190 ALA A N 1
ATOM 1438 C CA . ALA A 1 194 ? 32.220 23.070 53.239 1.00 22.00 190 ALA A CA 1
ATOM 1439 C C . ALA A 1 194 ? 30.803 22.687 53.652 1.00 22.55 190 ALA A C 1
ATOM 1440 O O . ALA A 1 194 ? 30.624 21.837 54.526 1.00 22.85 190 ALA A O 1
ATOM 1442 N N . ASP A 1 195 ? 29.809 23.334 53.042 1.00 22.63 191 ASP A N 1
ATOM 1443 C CA A ASP A 1 195 ? 28.413 23.028 53.349 0.50 23.29 191 ASP A CA 1
ATOM 1444 C CA B ASP A 1 195 ? 28.387 23.047 53.297 0.50 23.58 191 ASP A CA 1
ATOM 1445 C C . ASP A 1 195 ? 28.029 21.633 52.854 1.00 23.10 191 ASP A C 1
ATOM 1446 O O . ASP A 1 195 ? 27.333 20.905 53.557 1.00 22.82 191 ASP A O 1
ATOM 1455 N N . MET A 1 196 ? 28.510 21.246 51.672 1.00 21.23 192 MET A N 1
ATOM 1456 C CA . MET A 1 196 ? 28.288 19.873 51.174 1.00 22.88 192 MET A CA 1
ATOM 1457 C C . MET A 1 196 ? 28.893 18.802 52.107 1.00 22.84 192 MET A C 1
ATOM 1458 O O . MET A 1 196 ? 28.277 17.760 52.360 1.00 22.92 192 MET A O 1
ATOM 1463 N N . ALA A 1 197 ? 30.110 19.056 52.581 1.00 22.99 193 ALA A N 1
ATOM 1464 C CA . ALA A 1 197 ? 30.796 18.137 53.478 1.00 24.98 193 ALA A CA 1
ATOM 1465 C C . ALA A 1 197 ? 30.034 17.983 54.787 1.00 26.05 193 ALA A C 1
ATOM 1466 O O . ALA A 1 197 ? 29.827 16.870 55.245 1.00 27.04 193 ALA A O 1
ATOM 1468 N N . GLN A 1 198 ? 29.574 19.098 55.352 1.00 27.46 194 GLN A N 1
ATOM 1469 C CA . GLN A 1 198 ? 28.839 19.084 56.613 1.00 29.36 194 GLN A CA 1
ATOM 1470 C C . GLN A 1 198 ? 27.516 18.335 56.469 1.00 29.63 194 GLN A C 1
ATOM 1471 O O . GLN A 1 198 ? 27.144 17.560 57.355 1.00 29.38 194 GLN A O 1
ATOM 1477 N N . THR A 1 199 ? 26.807 18.577 55.366 1.00 28.55 195 THR A N 1
ATOM 1478 C CA . THR A 1 199 ? 25.526 17.896 55.117 1.00 29.37 195 THR A CA 1
ATOM 1479 C C . THR A 1 199 ? 25.744 16.383 55.028 1.00 28.93 195 THR A C 1
ATOM 1480 O O . THR A 1 199 ? 24.901 15.625 55.471 1.00 30.02 195 THR A O 1
ATOM 1484 N N . ALA A 1 200 ? 26.914 15.961 54.531 1.00 26.65 196 ALA A N 1
ATOM 1485 C CA . ALA A 1 200 ? 27.249 14.546 54.452 1.00 26.10 196 ALA A CA 1
ATOM 1486 C C . ALA A 1 200 ? 27.792 13.980 55.776 1.00 26.29 196 ALA A C 1
ATOM 1487 O O . ALA A 1 200 ? 28.227 12.828 55.836 1.00 26.35 196 ALA A O 1
ATOM 1489 N N . ASN A 1 201 ? 27.747 14.789 56.832 1.00 26.82 197 ASN A N 1
ATOM 1490 C CA . ASN A 1 201 ? 28.305 14.437 58.137 1.00 27.62 197 ASN A CA 1
ATOM 1491 C C . ASN A 1 201 ? 29.808 14.208 58.146 1.00 26.02 197 ASN A C 1
ATOM 1492 O O . ASN A 1 201 ? 30.298 13.424 58.961 1.00 26.07 197 ASN A O 1
ATOM 1497 N N . ALA A 1 202 ? 30.534 14.868 57.241 1.00 23.88 198 ALA A N 1
ATOM 1498 C CA . ALA A 1 202 ? 32.011 14.860 57.290 1.00 23.60 198 ALA A CA 1
ATOM 1499 C C . ALA A 1 202 ? 32.482 16.076 58.105 1.00 23.48 198 ALA A C 1
ATOM 1500 O O . ALA A 1 202 ? 31.689 16.989 58.367 1.00 23.59 198 ALA A O 1
ATOM 1502 N N . GLU A 1 203 ? 33.764 16.114 58.454 1.00 23.04 199 GLU A N 1
ATOM 1503 C CA . GLU A 1 203 ? 34.360 17.284 59.106 1.00 24.59 199 GLU A CA 1
ATOM 1504 C C . GLU A 1 203 ? 35.225 18.021 58.090 1.00 22.43 199 GLU A C 1
ATOM 1505 O O . GLU A 1 203 ? 36.287 17.511 57.693 1.00 22.33 199 GLU A O 1
ATOM 1511 N N . TYR A 1 204 ? 34.788 19.202 57.685 1.00 20.99 200 TYR A N 1
ATOM 1512 C CA . TYR A 1 204 ? 35.535 20.015 56.727 1.00 20.28 200 TYR A CA 1
ATOM 1513 C C . TYR A 1 204 ? 36.648 20.793 57.451 1.00 20.36 200 TYR A C 1
ATOM 1514 O O . TYR A 1 204 ? 36.401 21.449 58.464 1.00 20.33 200 TYR A O 1
ATOM 1523 N N . VAL A 1 205 ? 37.863 20.719 56.919 1.00 20.26 201 VAL A N 1
ATOM 1524 C CA . VAL A 1 205 ? 39.008 21.479 57.441 1.00 20.62 201 VAL A CA 1
ATOM 1525 C C . VAL A 1 205 ? 39.649 22.298 56.297 1.00 20.08 201 VAL A C 1
ATOM 1526 O O . VAL A 1 205 ? 40.184 21.716 55.354 1.00 19.07 201 VAL A O 1
ATOM 1530 N N . PRO A 1 206 ? 39.606 23.647 56.384 1.00 20.51 202 PRO A N 1
ATOM 1531 C CA . PRO A 1 206 ? 40.244 24.511 55.394 1.00 19.97 202 PRO A CA 1
ATOM 1532 C C . PRO A 1 206 ? 41.746 24.644 55.634 1.00 21.20 202 PRO A C 1
ATOM 1533 O O . PRO A 1 206 ? 42.208 24.460 56.764 1.00 20.25 202 PRO A O 1
ATOM 1537 N N . PRO A 1 207 ? 42.509 24.959 54.572 1.00 21.70 203 PRO A N 1
ATOM 1538 C CA . PRO A 1 207 ? 43.928 25.339 54.743 1.00 23.13 203 PRO A CA 1
ATOM 1539 C C . PRO A 1 207 ? 43.993 26.658 55.523 1.00 24.73 203 PRO A C 1
ATOM 1540 O O . PRO A 1 207 ? 42.991 27.371 55.605 1.00 24.99 203 PRO A O 1
ATOM 1544 N N . GLU A 1 208 ? 45.149 26.967 56.089 1.00 26.35 204 GLU A N 1
ATOM 1545 C CA . GLU A 1 208 ? 45.352 28.226 56.812 1.00 28.46 204 GLU A CA 1
ATOM 1546 C C . GLU A 1 208 ? 45.072 29.428 55.910 1.00 29.14 204 GLU A C 1
ATOM 1547 O O . GLU A 1 208 ? 44.393 30.378 56.326 1.00 31.13 204 GLU A O 1
ATOM 1549 N N . ASP A 1 209 ? 45.561 29.376 54.670 1.00 28.50 205 ASP A N 1
ATOM 1550 C CA . ASP A 1 209 ? 45.236 30.370 53.640 1.00 28.62 205 ASP A CA 1
ATOM 1551 C C . ASP A 1 209 ? 44.704 29.660 52.383 1.00 26.99 205 ASP A C 1
ATOM 1552 O O . ASP A 1 209 ? 45.114 28.527 52.110 1.00 26.44 205 ASP A O 1
ATOM 1557 N N . PRO A 1 210 ? 43.799 30.317 51.617 1.00 26.29 206 PRO A N 1
ATOM 1558 C CA . PRO A 1 210 ? 42.974 29.572 50.633 1.00 25.37 206 PRO A CA 1
ATOM 1559 C C . PRO A 1 210 ? 43.732 28.886 49.498 1.00 25.29 206 PRO A C 1
ATOM 1560 O O . PRO A 1 210 ? 43.183 27.967 48.903 1.00 23.83 206 PRO A O 1
ATOM 1564 N N . TRP A 1 211 ? 44.951 29.350 49.178 1.00 25.94 207 TRP A N 1
ATOM 1565 C CA . TRP A 1 211 ? 45.747 28.764 48.101 1.00 26.39 207 TRP A CA 1
ATOM 1566 C C . TRP A 1 211 ? 46.911 27.862 48.557 1.00 25.79 207 TRP A C 1
ATOM 1567 O O . TRP A 1 211 ? 47.716 27.460 47.728 1.00 26.06 207 TRP A O 1
ATOM 1578 N N . ASP A 1 212 ? 46.982 27.526 49.850 1.00 24.84 208 ASP A N 1
ATOM 1579 C CA . ASP A 1 212 ? 48.059 26.634 50.353 1.00 25.07 208 ASP A CA 1
ATOM 1580 C C . ASP A 1 212 ? 47.898 25.206 49.853 1.00 23.64 208 ASP A C 1
ATOM 1581 O O . ASP A 1 212 ? 46.784 24.679 49.830 1.00 22.20 208 ASP A O 1
ATOM 1586 N N . ASP A 1 213 ? 49.015 24.590 49.474 1.00 23.07 209 ASP A N 1
ATOM 1587 C CA . ASP A 1 213 ? 49.080 23.149 49.193 1.00 23.27 209 ASP A CA 1
ATOM 1588 C C . ASP A 1 213 ? 48.656 22.416 50.472 1.00 22.46 209 ASP A C 1
ATOM 1589 O O . ASP A 1 213 ? 49.368 22.452 51.465 1.00 22.63 209 ASP A O 1
ATOM 1594 N N . PHE A 1 214 ? 47.494 21.762 50.450 1.00 21.26 210 PHE A N 1
ATOM 1595 C CA . PHE A 1 214 ? 46.884 21.258 51.688 1.00 20.52 210 PHE A CA 1
ATOM 1596 C C . PHE A 1 214 ? 46.011 20.045 51.365 1.00 19.63 210 PHE A C 1
ATOM 1597 O O . PHE A 1 214 ? 45.041 20.158 50.607 1.00 19.04 210 PHE A O 1
ATOM 1605 N N . CYS A 1 215 ? 46.383 18.893 51.925 1.00 18.99 211 CYS A N 1
ATOM 1606 C CA . CYS A 1 215 ? 45.734 17.631 51.629 1.00 19.22 211 CYS A CA 1
ATOM 1607 C C . CYS A 1 215 ? 45.338 16.898 52.903 1.00 18.99 211 CYS A C 1
ATOM 1608 O O . CYS A 1 215 ? 46.011 17.033 53.938 1.00 1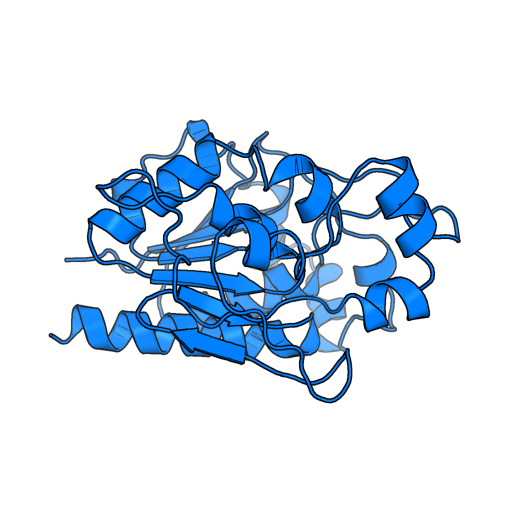9.21 211 CYS A O 1
ATOM 1611 N N . LYS A 1 216 ? 44.262 16.112 52.823 1.00 18.57 212 LYS A N 1
ATOM 1612 C CA . LYS A 1 216 ? 43.822 15.269 53.963 1.00 19.25 212 LYS A CA 1
ATOM 1613 C C . LYS A 1 216 ? 43.655 13.821 53.519 1.00 19.89 212 LYS A C 1
ATOM 1614 O O . LYS A 1 216 ? 43.102 13.550 52.442 1.00 20.02 212 LYS A O 1
ATOM 1620 N N . VAL A 1 217 ? 44.145 12.899 54.339 1.00 19.75 213 VAL A N 1
ATOM 1621 C CA . VAL A 1 217 ? 43.985 11.493 54.074 1.00 20.18 213 VAL A CA 1
ATOM 1622 C C . VAL A 1 217 ? 43.157 10.922 55.231 1.00 21.04 213 VAL A C 1
ATOM 1623 O O . VAL A 1 217 ? 43.564 11.051 56.394 1.00 22.01 213 VAL A O 1
ATOM 1627 N N . ASP A 1 218 ? 42.016 10.298 54.932 1.00 20.63 214 ASP A N 1
ATOM 1628 C CA . ASP A 1 218 ? 41.232 9.654 56.002 1.00 21.08 214 ASP A CA 1
ATOM 1629 C C . ASP A 1 218 ? 40.779 8.312 55.473 1.00 21.71 214 ASP A C 1
ATOM 1630 O O . ASP A 1 218 ? 39.808 8.233 54.702 1.00 20.77 214 ASP A O 1
ATOM 1635 N N . GLY A 1 219 ? 41.496 7.266 55.866 1.00 22.31 215 GLY A N 1
ATOM 1636 C CA . GLY A 1 219 ? 41.236 5.910 55.344 1.00 23.90 215 GLY A CA 1
ATOM 1637 C C . GLY A 1 219 ? 41.485 5.889 53.841 1.00 23.09 215 GLY A C 1
ATOM 1638 O O . GLY A 1 219 ? 42.576 6.206 53.402 1.00 23.78 215 GLY A O 1
ATOM 1639 N N . ARG A 1 220 ? 40.473 5.553 53.048 1.00 22.48 216 ARG A N 1
ATOM 1640 C CA . ARG A 1 220 ? 40.678 5.444 51.597 1.00 21.70 216 ARG A CA 1
ATOM 1641 C C . ARG A 1 220 ? 40.041 6.605 50.821 1.00 20.36 216 ARG A C 1
ATOM 1642 O O . ARG A 1 220 ? 39.717 6.470 49.622 1.00 19.34 216 ARG A O 1
ATOM 1650 N N . ILE A 1 221 ? 39.830 7.711 51.540 1.00 19.76 217 ILE A N 1
ATOM 1651 C CA . ILE A 1 221 ? 39.362 8.992 50.965 1.00 18.85 217 ILE A CA 1
ATOM 1652 C C . ILE A 1 221 ? 40.465 10.032 51.123 1.00 18.35 217 ILE A C 1
ATOM 1653 O O . ILE A 1 221 ? 40.911 10.307 52.250 1.00 18.74 217 ILE A O 1
ATOM 1658 N N . VAL A 1 222 ? 40.930 10.570 49.995 1.00 16.67 218 VAL A N 1
ATOM 1659 C CA . VAL A 1 222 ? 41.983 11.581 49.996 1.00 15.89 218 VAL A CA 1
ATOM 1660 C C . VAL A 1 222 ? 41.431 12.872 49.357 1.00 16.40 218 VAL A C 1
ATOM 1661 O O . VAL A 1 222 ? 40.805 12.818 48.304 1.00 16.54 218 VAL A O 1
ATOM 1665 N N . THR A 1 223 ? 41.646 14.027 49.993 1.00 16.58 219 THR A N 1
ATOM 1666 C CA . THR A 1 223 ? 41.149 15.286 49.418 1.00 16.14 219 THR A CA 1
ATOM 1667 C C . THR A 1 223 ? 42.237 16.378 49.426 1.00 16.74 219 THR A C 1
ATOM 1668 O O . THR A 1 223 ? 43.181 16.320 50.214 1.00 16.51 219 THR A O 1
ATOM 1672 N N . GLY A 1 224 ? 42.101 17.354 48.533 1.00 16.40 220 GLY A N 1
ATOM 1673 C CA . GLY A 1 224 ? 43.032 18.477 48.455 1.00 16.94 220 GLY A CA 1
ATOM 1674 C C . GLY A 1 224 ? 42.216 19.748 48.314 1.00 16.85 220 GLY A C 1
ATOM 1675 O O . GLY A 1 224 ? 41.057 19.698 47.897 1.00 17.18 220 GLY A O 1
ATOM 1676 N N . ALA A 1 225 ? 42.811 20.883 48.649 1.00 17.21 221 ALA A N 1
ATOM 1677 C CA . ALA A 1 225 ? 42.032 22.120 48.826 1.00 17.75 221 ALA A CA 1
ATOM 1678 C C . ALA A 1 225 ? 41.883 22.994 47.579 1.00 18.36 221 ALA A C 1
ATOM 1679 O O . ALA A 1 225 ? 40.988 23.833 47.538 1.00 19.00 221 ALA A O 1
ATOM 1681 N N . ASN A 1 226 ? 42.755 22.837 46.579 1.00 17.88 222 ASN A N 1
ATOM 1682 C CA . ASN A 1 226 ? 42.886 23.883 45.541 1.00 18.24 222 ASN A CA 1
ATOM 1683 C C . ASN A 1 226 ? 43.864 23.423 44.460 1.00 18.41 222 ASN A C 1
ATOM 1684 O O . ASN A 1 226 ? 44.459 22.327 44.597 1.00 18.15 222 ASN A O 1
ATOM 1689 N N . PRO A 1 227 ? 44.039 24.212 43.376 1.00 19.10 223 PRO A N 1
ATOM 1690 C CA . PRO A 1 227 ? 44.962 23.758 42.288 1.00 19.71 223 PRO A CA 1
ATOM 1691 C C . PRO A 1 227 ? 46.368 23.468 42.801 1.00 20.60 223 PRO A C 1
ATOM 1692 O O . PRO A 1 227 ? 47.006 22.514 42.330 1.00 21.09 223 PRO A O 1
ATOM 1696 N N . GLN A 1 228 ? 46.841 24.257 43.769 1.00 20.35 224 GLN A N 1
ATOM 1697 C CA . GLN A 1 228 ? 48.197 24.043 44.322 1.00 22.42 224 GLN A CA 1
ATOM 1698 C C . GLN A 1 228 ? 48.326 22.731 45.131 1.00 21.82 224 GLN A C 1
ATOM 1699 O O . GLN A 1 228 ? 49.430 22.336 45.484 1.00 22.88 224 GLN A O 1
ATOM 1705 N N . SER A 1 229 ? 47.201 22.059 45.407 1.00 19.83 225 SER A N 1
ATOM 1706 C CA . SER A 1 229 ? 47.194 20.797 46.162 1.00 19.13 225 SER A CA 1
ATOM 1707 C C . SER A 1 229 ? 47.079 19.562 45.260 1.00 18.85 225 SER A C 1
ATOM 1708 O O . SER A 1 229 ? 47.123 18.426 45.762 1.00 19.17 225 SER A O 1
ATOM 1711 N N . ALA A 1 230 ? 46.915 19.771 43.953 1.00 18.57 226 ALA A N 1
ATOM 1712 C CA . ALA A 1 230 ? 46.562 18.664 43.049 1.00 18.96 226 ALA A CA 1
ATOM 1713 C C . ALA A 1 230 ? 47.626 17.570 42.977 1.00 19.28 226 ALA A C 1
ATOM 1714 O O . ALA A 1 230 ? 47.294 16.380 43.041 1.00 17.93 226 ALA A O 1
ATOM 1716 N N . THR A 1 231 ? 48.897 17.969 42.809 1.00 19.45 227 THR A N 1
ATOM 1717 C CA . THR A 1 231 ? 49.989 17.000 42.715 1.00 19.54 227 THR A CA 1
ATOM 1718 C C . THR A 1 231 ? 50.085 16.128 43.976 1.00 19.06 227 THR A C 1
ATOM 1719 O O . THR A 1 231 ? 50.149 14.889 43.907 1.00 18.88 227 THR A O 1
ATOM 1723 N N . ASN A 1 232 ? 50.077 16.770 45.133 1.00 18.78 228 ASN A N 1
ATOM 1724 C CA . ASN A 1 232 ? 50.117 16.029 46.386 1.00 18.71 228 ASN A CA 1
ATOM 1725 C C . ASN A 1 232 ? 48.860 15.231 46.739 1.00 17.62 228 ASN A C 1
ATOM 1726 O O . ASN A 1 232 ? 48.969 14.195 47.401 1.00 18.25 228 ASN A O 1
ATOM 1731 N N . THR A 1 233 ? 47.686 15.693 46.303 1.00 16.44 229 THR A N 1
ATOM 1732 C CA . THR A 1 233 ? 46.461 14.890 46.430 1.00 16.76 229 THR A CA 1
ATOM 1733 C C . THR A 1 233 ? 46.597 13.586 45.625 1.00 16.81 229 THR A C 1
ATOM 1734 O O . THR A 1 233 ? 46.252 12.502 46.109 1.00 16.28 229 THR A O 1
ATOM 1738 N N . ALA A 1 234 ? 47.133 13.686 44.415 1.00 16.44 230 ALA A N 1
ATOM 1739 C CA . ALA A 1 234 ? 47.331 12.477 43.576 1.00 17.05 230 ALA A CA 1
ATOM 1740 C C . ALA A 1 234 ? 48.384 11.558 44.191 1.00 17.21 230 ALA A C 1
ATOM 1741 O O . ALA A 1 234 ? 48.176 10.326 44.271 1.00 16.51 230 ALA A O 1
ATOM 1743 N N . ARG A 1 235 ? 49.493 12.159 44.649 1.00 17.33 231 ARG A N 1
ATOM 1744 C CA . ARG A 1 235 ? 50.551 11.396 45.318 1.00 18.98 231 ARG A CA 1
ATOM 1745 C C . ARG A 1 235 ? 50.040 10.663 46.571 1.00 18.26 231 ARG A C 1
ATOM 1746 O O . ARG A 1 235 ? 50.365 9.500 46.768 1.00 18.70 231 ARG A O 1
ATOM 1754 N N . ASP A 1 236 ? 49.258 11.345 47.407 1.00 18.09 232 ASP A N 1
ATOM 1755 C CA . ASP A 1 236 ? 48.669 10.731 48.629 1.00 18.37 232 ASP A CA 1
ATOM 1756 C C . ASP A 1 236 ? 47.723 9.605 48.256 1.00 17.68 232 ASP A C 1
ATOM 1757 O O . ASP A 1 236 ? 47.689 8.585 48.933 1.00 18.63 232 ASP A O 1
ATOM 1762 N N . THR A 1 237 ? 46.921 9.808 47.204 1.00 17.48 233 THR A N 1
ATOM 1763 C CA . THR A 1 237 ? 45.997 8.781 46.726 1.00 17.86 233 THR A CA 1
ATOM 1764 C C . THR A 1 237 ? 46.759 7.521 46.297 1.00 18.86 233 THR A C 1
ATOM 1765 O O . THR A 1 237 ? 46.359 6.384 46.626 1.00 19.71 233 THR A O 1
ATOM 1769 N N . ILE A 1 238 ? 47.850 7.717 45.554 1.00 18.88 234 ILE A N 1
ATOM 1770 C CA . ILE A 1 238 ? 48.722 6.611 45.143 1.00 18.78 234 ILE A CA 1
ATOM 1771 C C . ILE A 1 238 ? 49.369 5.906 46.354 1.00 19.86 234 ILE A C 1
ATOM 1772 O O . ILE A 1 238 ? 49.451 4.679 46.380 1.00 20.56 234 ILE A O 1
ATOM 1777 N N . LYS A 1 239 ? 49.802 6.673 47.361 1.00 19.84 235 LYS A N 1
ATOM 1778 C CA . LYS A 1 239 ? 50.396 6.075 48.573 1.00 20.83 235 LYS A CA 1
ATOM 1779 C C . LYS A 1 239 ? 49.393 5.164 49.260 1.00 20.81 235 LYS A C 1
ATOM 1780 O O . LYS A 1 239 ? 49.761 4.071 49.708 1.00 21.53 235 LYS A O 1
ATOM 1786 N N . VAL A 1 240 ? 48.144 5.616 49.366 1.00 20.07 236 VAL A N 1
ATOM 1787 C CA . VAL A 1 240 ? 47.096 4.793 49.977 1.00 20.44 236 VAL A CA 1
ATOM 1788 C C . VAL A 1 240 ? 46.878 3.484 49.194 1.00 21.76 236 VAL A C 1
ATOM 1789 O O . VAL A 1 240 ? 46.825 2.410 49.791 1.00 22.92 236 VAL A O 1
ATOM 1793 N N . TYR A 1 241 ? 46.770 3.589 47.866 1.00 20.99 237 TYR A N 1
ATOM 1794 C CA . TYR A 1 241 ? 46.651 2.439 46.966 1.00 20.93 237 TYR A CA 1
ATOM 1795 C C . TYR A 1 241 ? 47.801 1.436 47.150 1.00 22.33 237 TYR A C 1
ATOM 1796 O O . TYR A 1 241 ? 47.562 0.225 47.260 1.00 22.20 237 TYR A O 1
ATOM 1805 N N . GLU A 1 242 ? 49.043 1.936 47.173 1.00 23.29 238 GLU A N 1
ATOM 1806 C CA . GLU A 1 242 ? 50.218 1.068 47.300 1.00 25.22 238 GLU A CA 1
ATOM 1807 C C . GLU A 1 242 ? 50.177 0.253 48.613 1.00 26.78 238 GLU A C 1
ATOM 1808 O O . GLU A 1 242 ? 50.544 -0.914 48.626 1.00 27.17 238 GLU A O 1
ATOM 1814 N N . GLY A 1 243 ? 49.719 0.860 49.707 1.00 27.00 239 GLY A N 1
ATOM 1815 C CA . GLY A 1 243 ? 49.561 0.112 50.959 1.00 29.52 239 GLY A CA 1
ATOM 1816 C C . GLY A 1 243 ? 48.526 -1.009 50.894 1.00 31.07 239 GLY A C 1
ATOM 1817 O O . GLY A 1 243 ? 48.712 -2.063 51.503 1.00 32.66 239 GLY A O 1
ATOM 1818 N N . ILE A 1 244 ? 47.437 -0.789 50.158 1.00 30.40 240 ILE A N 1
ATOM 1819 C CA . ILE A 1 244 ? 46.371 -1.787 50.036 1.00 31.17 240 ILE A CA 1
ATOM 1820 C C . ILE A 1 244 ? 46.838 -2.981 49.213 1.00 33.02 240 ILE A C 1
ATOM 1821 O O . ILE A 1 244 ? 46.619 -4.115 49.610 1.00 33.06 240 ILE A O 1
ATOM 1826 N N . VAL A 1 245 ? 47.498 -2.732 48.084 1.00 33.86 241 VAL A N 1
ATOM 1827 C CA . VAL A 1 245 ? 47.914 -3.845 47.228 1.00 36.70 241 VAL A CA 1
ATOM 1828 C C . VAL A 1 245 ? 49.087 -4.640 47.814 1.00 39.96 241 VAL A C 1
ATOM 1829 O O . VAL A 1 245 ? 49.348 -5.737 47.382 1.00 41.14 241 VAL A O 1
ATOM 1833 N N . ASN A 1 246 ? 49.766 -4.079 48.809 1.00 42.59 242 ASN A N 1
ATOM 1834 C CA . ASN A 1 246 ? 50.833 -4.784 49.525 1.00 46.72 242 ASN A CA 1
ATOM 1835 C C . ASN A 1 246 ? 50.394 -5.451 50.840 1.00 48.92 242 ASN A C 1
ATOM 1836 O O . ASN A 1 246 ? 51.225 -5.939 51.590 1.00 50.69 242 ASN A O 1
ATOM 1841 N N . GLU A 1 247 ? 49.088 -5.481 51.110 1.00 50.79 243 GLU A N 1
ATOM 1842 C CA . GLU A 1 247 ? 48.564 -6.142 52.319 1.00 54.09 243 GLU A CA 1
ATOM 1843 C C . GLU A 1 247 ? 48.888 -7.636 52.295 1.00 56.24 243 GLU A C 1
ATOM 1844 O O . GLU A 1 247 ? 49.502 -8.156 53.234 1.00 58.25 243 GLU A O 1
#

Radius of gyration: 16.23 Å; Cα contacts (8 Å, |Δi|>4): 572; chains: 1; bounding box: 34×47×40 Å

InterPro domains:
  IPR002818 DJ-1/PfpI [PF01965] (32-234)
  IPR029062 Class I glutamine amidotransferase-like [G3DSA:3.40.50.880] (1-243)
  IPR029062 Class I glutamine amidotransferase-like [SSF52317] (6-236)
  IPR050325 Protein/nucleic acid deglycase [PTHR48094] (7-237)